Protein AF-A0A520N9V2-F1 (afdb_monomer)

Sequence (198 aa):
MIKYQLICEEDHEFEGWFGDSAAFESQQDSGLLTCPFCGSATVRRALMAPNLASPKTRKSAPPPQEVRDSPAAPAPAASGPAAPAPAASGPGASGPGASDPGASGPGASDPGAPGSAALPEEAARRMHALMSEMRALQSKIKDECRDVGDEFAEEARKIHYGEVEPEGIYGQATEEEREALDEEGIAVMDIPWLPKDN

Solvent-accessible surface area (backbone atoms only — not comparable to full-atom values): 13595 Å² total; per-residue (Å²): 108,42,82,44,54,31,27,36,86,86,68,53,73,47,80,46,82,30,69,47,70,65,60,44,51,57,32,44,79,67,48,71,39,57,39,92,88,80,59,48,41,59,52,42,73,56,73,83,72,72,86,79,77,79,82,85,86,80,85,89,79,83,83,91,82,96,78,83,83,86,86,83,86,84,86,90,84,91,85,89,89,85,85,88,85,91,89,88,85,85,90,89,89,84,87,86,85,84,90,87,91,89,82,92,74,90,77,78,81,75,84,78,70,80,71,84,73,76,59,57,70,68,56,44,51,50,51,50,50,51,53,52,52,53,50,51,53,57,47,48,46,67,76,73,26,47,80,46,46,77,49,31,62,60,53,52,46,34,38,74,75,59,78,45,78,88,70,57,70,45,61,41,69,54,72,71,52,51,50,52,33,52,77,74,69,48,91,79,82,91,73,88,81,73,78,80,87,128

Mean predicted aligned error: 21.72 Å

Foldseek 3Di:
DDKFWKAAPVRDIDIDDAPDDVRVVVCLVVLVDADPPPRGSGMDTDDPDPPPDDDDDDDDDDDDDDDDDDDDDDDDDDDDDDDDDDDDDDDDDDDDDDDDDDDDDPPDPPPPDPDPPPDDVVVVVVVVVVVVVLVVVVVCLVVFAAEPAACVLVVLVCLVVVVDPNGHYDYDYDPVSVVVCVVVVRDDDDRPDDDDDD

Secondary structure (DSSP, 8-state):
-EEEEEEETT--EEEEEESSHHHHHHHHHTT----TTT--S-EEEPP--------------PPP-----------------------------------------------------PPPHHHHHHHHHHHHHHHHHHHHHHHHSEEEETTHHHHHHHHHTTSS----EEE---HHHHHHHHHTT-------PPPPP-

Radius of gyration: 31.15 Å; Cα contacts (8 Å, |Δi|>4): 141; chains: 1; bounding box: 93×75×42 Å

pLDDT: mean 72.64, std 23.84, range [30.34, 96.06]

Structure (mmCIF, N/CA/C/O backbone):
data_AF-A0A520N9V2-F1
#
_entry.id   AF-A0A520N9V2-F1
#
loop_
_atom_site.group_PDB
_atom_site.id
_atom_site.type_symbol
_atom_site.label_atom_id
_atom_site.label_alt_id
_atom_site.label_comp_id
_atom_site.label_asym_id
_atom_site.label_entity_id
_atom_site.label_seq_id
_atom_site.pdbx_PDB_ins_code
_atom_site.Cartn_x
_atom_site.Cartn_y
_atom_site.Cartn_z
_atom_site.occupancy
_atom_site.B_iso_or_equiv
_atom_site.auth_seq_id
_atom_site.auth_comp_id
_atom_site.auth_asym_id
_atom_site.auth_atom_id
_atom_site.pdbx_PDB_model_num
ATOM 1 N N . MET A 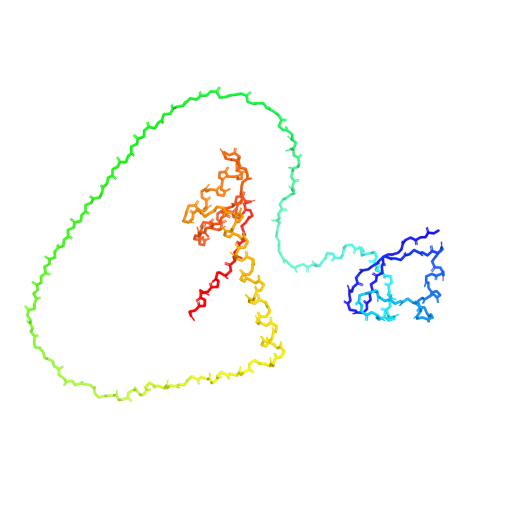1 1 ? -31.785 -21.047 -1.243 1.00 84.44 1 MET A N 1
ATOM 2 C CA . MET A 1 1 ? -30.474 -20.761 -1.848 1.00 84.44 1 MET A CA 1
ATOM 3 C C . MET A 1 1 ? -29.611 -20.106 -0.789 1.00 84.44 1 MET A C 1
ATOM 5 O O . MET A 1 1 ? -30.030 -19.097 -0.235 1.00 84.44 1 MET A O 1
ATOM 9 N N . ILE A 1 2 ? -28.484 -20.721 -0.450 1.00 89.06 2 ILE A N 1
ATOM 10 C CA . ILE A 1 2 ? -27.575 -20.321 0.625 1.00 89.06 2 ILE A CA 1
ATOM 11 C C . ILE A 1 2 ? -26.221 -20.011 -0.014 1.00 89.06 2 ILE A C 1
ATOM 13 O O . ILE A 1 2 ? -25.742 -20.785 -0.844 1.00 89.06 2 ILE A O 1
ATOM 17 N N . LYS A 1 3 ? -25.618 -18.886 0.370 1.00 90.12 3 LYS A N 1
ATOM 18 C CA . LYS A 1 3 ? -24.237 -18.545 0.027 1.00 90.12 3 LYS A CA 1
ATOM 19 C C . LYS A 1 3 ? -23.306 -19.161 1.071 1.00 90.12 3 LYS A C 1
ATOM 21 O O . LYS A 1 3 ? -23.480 -18.911 2.264 1.00 90.12 3 LYS A O 1
ATOM 26 N N . TYR A 1 4 ? -22.321 -19.932 0.625 1.00 90.56 4 TYR A N 1
ATOM 27 C CA . TYR A 1 4 ? -21.211 -20.389 1.455 1.00 90.56 4 TYR A CA 1
ATOM 28 C C . TYR A 1 4 ? -19.902 -19.772 0.987 1.00 90.56 4 TYR A C 1
ATOM 30 O O . TYR A 1 4 ? -19.638 -19.674 -0.211 1.00 90.56 4 TYR A O 1
ATOM 38 N N . GLN A 1 5 ? -19.082 -19.412 1.969 1.00 92.19 5 GLN A N 1
ATOM 39 C CA . GLN A 1 5 ? -17.680 -19.098 1.769 1.00 92.19 5 GLN A CA 1
ATOM 40 C C . GLN A 1 5 ? -16.898 -20.411 1.735 1.00 92.19 5 GLN A C 1
ATOM 42 O O . GLN A 1 5 ? -17.055 -21.254 2.626 1.00 92.19 5 GLN A O 1
ATOM 47 N N . LEU A 1 6 ? -16.116 -20.613 0.685 1.00 92.12 6 LEU A N 1
ATOM 48 C CA . LEU A 1 6 ? -15.396 -21.842 0.376 1.00 92.12 6 LEU A CA 1
ATOM 49 C C . LEU A 1 6 ? -13.900 -21.554 0.299 1.00 92.12 6 LEU A C 1
ATOM 51 O O . LEU A 1 6 ? -13.490 -20.456 -0.063 1.00 92.12 6 LEU A O 1
ATOM 55 N N . ILE A 1 7 ? -13.091 -22.551 0.632 1.00 92.75 7 ILE A N 1
ATOM 56 C CA . ILE A 1 7 ? -11.633 -22.479 0.573 1.00 92.75 7 ILE A CA 1
ATOM 57 C C . ILE A 1 7 ? -11.083 -23.828 0.096 1.00 92.75 7 ILE A C 1
ATOM 59 O O . ILE A 1 7 ? -11.627 -24.875 0.461 1.00 92.75 7 ILE A O 1
ATOM 63 N N . CYS A 1 8 ? -10.055 -23.825 -0.754 1.00 92.81 8 CYS A N 1
ATOM 64 C CA . CYS A 1 8 ? -9.393 -25.059 -1.198 1.00 92.81 8 CYS A CA 1
ATOM 65 C C . CYS A 1 8 ? -8.174 -25.425 -0.325 1.00 92.81 8 CYS A C 1
ATOM 67 O O . CYS A 1 8 ? -7.924 -24.805 0.709 1.00 92.81 8 CYS A O 1
ATOM 69 N N . GLU A 1 9 ? -7.425 -26.460 -0.715 1.00 90.50 9 GLU A N 1
ATOM 70 C CA . GLU A 1 9 ? -6.160 -26.850 -0.061 1.00 90.50 9 GLU A CA 1
ATOM 71 C C . GLU A 1 9 ? -5.016 -25.842 -0.252 1.00 90.50 9 GLU A C 1
ATOM 73 O O . GLU A 1 9 ? -4.115 -25.792 0.576 1.00 90.50 9 GLU A O 1
ATOM 78 N N . GLU A 1 10 ? -5.062 -25.020 -1.301 1.00 86.25 10 GLU A N 1
ATOM 79 C CA . GLU A 1 10 ? -4.091 -23.942 -1.567 1.00 86.25 10 GLU A CA 1
ATOM 80 C C . GLU A 1 10 ? -4.562 -22.589 -0.996 1.00 86.25 10 GLU A C 1
ATOM 82 O O . GLU A 1 10 ? -4.182 -21.534 -1.490 1.00 86.25 10 GLU A O 1
ATOM 87 N N . ASP A 1 11 ? -5.457 -22.627 -0.001 1.00 88.25 11 ASP A N 1
ATOM 88 C CA . ASP A 1 11 ? -6.059 -21.483 0.703 1.00 88.25 11 ASP A CA 1
ATOM 89 C C . ASP A 1 11 ? -6.708 -20.391 -0.183 1.00 88.25 11 ASP A C 1
ATOM 91 O O . ASP A 1 11 ? -7.043 -19.307 0.292 1.00 88.25 11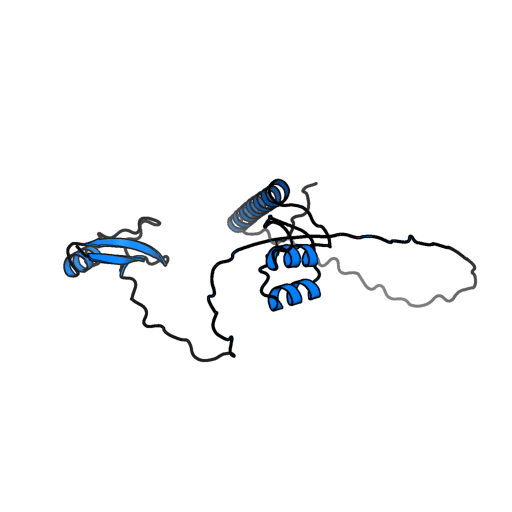 ASP A O 1
ATOM 95 N N . HIS A 1 12 ? -7.001 -20.690 -1.455 1.00 92.88 12 HIS A N 1
ATOM 96 C CA . HIS A 1 12 ? -7.818 -19.820 -2.302 1.00 92.88 12 HIS A CA 1
ATOM 97 C C . HIS A 1 12 ? -9.266 -19.776 -1.799 1.00 92.88 12 HIS A C 1
ATOM 99 O O . HIS A 1 12 ? -9.966 -20.794 -1.805 1.00 92.88 12 HIS A O 1
ATOM 105 N N . GLU A 1 13 ? -9.719 -18.585 -1.414 1.00 92.44 13 GLU A N 1
ATOM 106 C CA . GLU A 1 13 ? -11.076 -18.310 -0.944 1.00 92.44 13 GLU A CA 1
ATOM 107 C C . GLU A 1 13 ? -12.012 -17.913 -2.102 1.00 92.44 13 GLU A C 1
ATOM 109 O O . GLU A 1 13 ? -11.652 -17.113 -2.966 1.00 92.44 13 GLU A O 1
ATOM 114 N N . PHE A 1 14 ? -13.225 -18.472 -2.137 1.00 93.25 14 PHE A N 1
ATOM 115 C CA . PHE A 1 14 ? -14.242 -18.164 -3.147 1.00 93.25 14 PHE A CA 1
ATOM 116 C C . PHE A 1 14 ? -15.671 -18.419 -2.649 1.00 93.25 14 PHE A C 1
ATOM 118 O O . PHE A 1 14 ? -15.896 -19.020 -1.601 1.00 93.25 14 PHE A O 1
ATOM 125 N N . GLU A 1 15 ? -16.665 -17.959 -3.410 1.00 93.31 15 GLU A N 1
ATOM 126 C CA . GLU A 1 15 ? -18.076 -18.009 -3.015 1.00 93.31 15 GLU A CA 1
ATOM 127 C C . GLU A 1 15 ? -18.862 -19.045 -3.829 1.00 93.31 15 GLU A C 1
ATOM 129 O O . GLU A 1 15 ? -18.750 -19.101 -5.054 1.00 93.31 15 GLU A O 1
ATOM 134 N N . GLY A 1 16 ? -19.706 -19.835 -3.160 1.00 91.25 16 GLY A N 1
ATOM 135 C CA . GLY A 1 16 ? -20.596 -20.808 -3.799 1.00 91.25 16 GLY A CA 1
ATOM 136 C C . GLY A 1 16 ? -22.059 -20.628 -3.389 1.00 91.25 16 GLY A C 1
ATOM 137 O O . GLY A 1 16 ? -22.361 -20.376 -2.221 1.00 91.25 16 GLY A O 1
ATOM 138 N N . TRP A 1 17 ? -22.975 -20.780 -4.348 1.00 93.00 17 TRP A N 1
ATOM 139 C CA . TRP A 1 17 ? -24.423 -20.653 -4.144 1.00 93.00 17 TRP A CA 1
ATOM 140 C C . TRP A 1 17 ? -25.113 -22.011 -4.280 1.00 93.00 17 TRP A C 1
ATOM 142 O O . TRP A 1 17 ? -25.175 -22.582 -5.366 1.00 93.00 17 TRP A O 1
ATOM 152 N N . PHE A 1 18 ? -25.681 -22.506 -3.183 1.00 91.38 18 PHE A N 1
ATOM 153 C CA . PHE A 1 18 ? -26.272 -23.845 -3.089 1.00 91.38 18 PHE A CA 1
ATOM 154 C C . PHE A 1 18 ? -27.770 -23.773 -2.799 1.00 91.38 18 PHE A C 1
ATOM 156 O O . PHE A 1 18 ? -28.260 -22.754 -2.316 1.00 91.38 18 PHE A O 1
ATOM 163 N N . GLY A 1 19 ? -28.528 -24.838 -3.072 1.00 89.81 19 GLY A N 1
ATOM 164 C CA . GLY A 1 19 ? -29.948 -24.901 -2.699 1.00 89.81 19 GLY A CA 1
ATOM 165 C C . GLY A 1 19 ? -30.136 -24.784 -1.181 1.00 89.81 19 GLY A C 1
ATOM 166 O O . GLY A 1 19 ? -30.842 -23.882 -0.708 1.00 89.81 19 GLY A O 1
ATOM 167 N N . ASP A 1 20 ? -29.411 -25.648 -0.467 1.00 91.62 20 ASP A N 1
ATOM 168 C CA . ASP A 1 20 ? -29.381 -25.875 0.981 1.00 91.62 20 ASP A CA 1
ATOM 169 C C . ASP A 1 20 ? -28.002 -26.457 1.415 1.00 91.62 20 ASP A C 1
ATOM 171 O O . ASP A 1 20 ? -27.081 -26.533 0.598 1.00 91.62 20 ASP A O 1
ATOM 175 N N . SER A 1 21 ? -27.843 -26.850 2.691 1.00 89.00 21 SER A N 1
ATOM 176 C CA . SER A 1 21 ? -26.588 -27.430 3.228 1.00 89.00 21 SER A CA 1
ATOM 177 C C . SER A 1 21 ? -2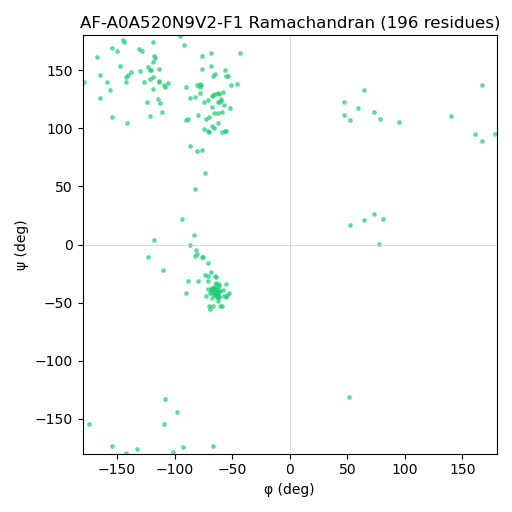6.273 -28.821 2.671 1.00 89.00 21 SER A C 1
ATOM 179 O O . SER A 1 21 ? -25.116 -29.115 2.379 1.00 89.00 21 SER A O 1
ATOM 181 N N . ALA A 1 22 ? -27.289 -29.668 2.484 1.00 91.31 22 ALA A N 1
ATOM 182 C CA . ALA A 1 22 ? -27.103 -31.043 2.024 1.00 91.31 22 ALA A CA 1
ATOM 183 C C . ALA A 1 22 ? -26.688 -31.087 0.544 1.00 91.31 22 ALA A C 1
ATOM 185 O O . ALA A 1 22 ? -25.909 -31.949 0.138 1.00 91.31 22 ALA A O 1
ATOM 186 N N . ALA A 1 23 ? -27.152 -30.122 -0.256 1.00 89.94 23 ALA A N 1
ATOM 187 C CA . ALA A 1 23 ? -26.704 -29.920 -1.631 1.00 89.94 23 ALA A CA 1
ATOM 188 C C . ALA A 1 23 ? -25.216 -29.532 -1.725 1.00 89.94 23 ALA A C 1
ATOM 190 O O . ALA A 1 23 ? -24.557 -29.935 -2.682 1.00 89.94 23 ALA A O 1
ATOM 191 N N . PHE A 1 24 ? -24.683 -28.780 -0.752 1.00 90.62 24 PHE A N 1
ATOM 192 C CA . PHE A 1 24 ? -23.247 -28.493 -0.659 1.00 90.62 24 PHE A CA 1
ATOM 193 C C . PHE A 1 24 ? -22.457 -29.751 -0.271 1.00 90.62 24 PHE A C 1
ATOM 195 O O . PHE A 1 24 ? -21.548 -30.139 -1.000 1.00 90.62 24 PHE A O 1
ATOM 202 N N . GLU A 1 25 ? -22.846 -30.422 0.818 1.00 90.12 25 GLU A N 1
ATOM 203 C CA . GLU A 1 25 ? -22.181 -31.637 1.321 1.00 90.12 25 GLU A CA 1
ATOM 204 C C . GLU A 1 25 ? -22.141 -32.739 0.245 1.00 90.12 25 GLU A C 1
ATOM 206 O O . GLU A 1 25 ? -21.080 -33.277 -0.056 1.00 90.12 25 GLU A O 1
ATOM 211 N N . S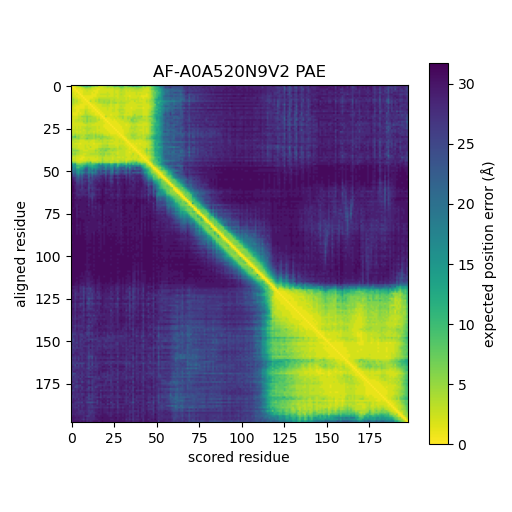ER A 1 26 ? -23.253 -32.970 -0.463 1.00 90.62 26 SER A N 1
ATOM 212 C CA . SER A 1 26 ? -23.312 -33.947 -1.565 1.00 90.62 26 SER A CA 1
ATOM 213 C C . SER A 1 26 ? -22.371 -33.617 -2.731 1.00 90.62 26 SER A C 1
ATOM 215 O O . SER A 1 26 ? -21.863 -34.528 -3.385 1.00 90.62 26 SER A O 1
ATOM 217 N N . GLN A 1 27 ? -22.149 -32.333 -3.036 1.00 90.06 27 GLN A N 1
ATOM 218 C CA . GLN A 1 27 ? -21.231 -31.904 -4.103 1.00 90.06 27 GLN A CA 1
ATOM 219 C C . GLN A 1 27 ? -19.766 -31.950 -3.653 1.00 90.06 27 GLN A C 1
ATOM 221 O O . GLN A 1 27 ? -18.887 -32.229 -4.469 1.00 90.06 27 GLN A O 1
ATOM 226 N N . GLN A 1 28 ? -19.513 -31.719 -2.363 1.00 90.12 28 GLN A N 1
ATOM 227 C CA . GLN A 1 28 ? -18.204 -31.871 -1.739 1.00 90.12 28 GLN A CA 1
ATOM 228 C C . GLN A 1 28 ? -17.769 -33.346 -1.732 1.00 90.12 28 GLN A C 1
ATOM 230 O O . GLN A 1 28 ? -16.714 -33.671 -2.271 1.00 90.12 28 GLN A O 1
ATOM 235 N N . ASP A 1 29 ? -18.613 -34.244 -1.218 1.00 87.06 29 ASP A N 1
ATOM 236 C CA . ASP A 1 29 ? -18.329 -35.685 -1.116 1.00 87.06 29 ASP A CA 1
ATOM 237 C C . ASP A 1 29 ? -18.194 -36.373 -2.486 1.00 87.06 29 ASP A C 1
ATOM 239 O O . ASP A 1 29 ? -17.491 -37.375 -2.623 1.00 87.06 29 ASP A O 1
ATOM 243 N N . SER A 1 30 ? -18.851 -35.837 -3.520 1.00 87.75 30 SER A N 1
ATOM 244 C CA . SER A 1 30 ? -18.717 -36.314 -4.904 1.00 87.75 30 SER A CA 1
ATOM 245 C C . SER A 1 30 ? -17.557 -35.675 -5.679 1.00 87.75 30 SER A C 1
ATOM 247 O O . SER A 1 30 ? -17.351 -36.025 -6.842 1.00 87.75 30 SER A O 1
ATOM 249 N N . GLY A 1 31 ? -16.792 -34.760 -5.069 1.00 86.81 31 GLY A N 1
ATOM 250 C CA . GLY A 1 31 ? -15.656 -34.085 -5.709 1.00 86.81 31 GLY A CA 1
ATOM 251 C C . GLY A 1 31 ? -16.042 -33.183 -6.889 1.00 86.81 31 GLY A C 1
ATOM 252 O O . GLY A 1 31 ? -15.205 -32.895 -7.741 1.00 86.81 31 GLY A O 1
ATOM 253 N N . LEU A 1 32 ? -17.308 -32.753 -6.968 1.00 87.31 32 LEU A N 1
ATOM 254 C CA . LEU A 1 32 ? -17.821 -31.894 -8.043 1.00 87.31 32 LEU A CA 1
ATOM 255 C C . LEU A 1 32 ? -17.518 -30.404 -7.822 1.00 87.31 32 LEU A C 1
ATOM 257 O O . LEU A 1 32 ? -17.734 -29.593 -8.723 1.00 87.31 32 LEU A O 1
ATOM 261 N N . LEU A 1 33 ? -17.026 -30.034 -6.637 1.00 89.94 33 LEU A N 1
ATOM 262 C CA . LEU A 1 33 ? -16.608 -28.673 -6.312 1.00 89.94 33 LEU A CA 1
ATOM 263 C C . LEU A 1 33 ? -15.141 -28.469 -6.684 1.00 89.94 33 LEU A C 1
ATOM 265 O O . LEU A 1 33 ? -14.258 -28.969 -5.996 1.00 89.94 33 LEU A O 1
ATOM 269 N N . THR A 1 34 ? -14.877 -27.698 -7.735 1.00 92.19 34 THR A N 1
ATOM 270 C CA . THR A 1 34 ? -13.517 -27.319 -8.137 1.00 92.19 34 THR A CA 1
ATOM 271 C C . THR A 1 34 ? -13.220 -25.863 -7.797 1.00 92.19 34 THR A C 1
ATOM 273 O O . THR A 1 34 ? -14.049 -24.972 -7.984 1.00 92.19 34 THR A O 1
ATOM 276 N N . CYS A 1 35 ? -12.011 -25.601 -7.302 1.00 93.06 35 CYS A N 1
ATOM 277 C CA . CYS A 1 35 ? -11.521 -24.243 -7.101 1.00 93.06 35 CYS A CA 1
ATOM 278 C C . CYS A 1 35 ? -11.328 -23.534 -8.458 1.00 93.06 35 CYS A C 1
ATOM 280 O O . CYS A 1 35 ? -10.615 -24.070 -9.310 1.00 93.06 35 CYS A O 1
ATOM 282 N N . PRO A 1 36 ? -11.876 -22.322 -8.673 1.00 92.94 36 PRO A N 1
ATOM 283 C CA . PRO A 1 36 ? -11.748 -21.614 -9.949 1.00 92.94 36 PRO A CA 1
ATOM 284 C C . PRO A 1 36 ? -10.333 -21.075 -10.221 1.00 92.94 36 PRO A C 1
ATOM 286 O O . PRO A 1 36 ? -10.030 -20.734 -11.361 1.00 92.94 36 PRO A O 1
ATOM 289 N N . PHE A 1 37 ? -9.473 -20.996 -9.200 1.00 91.19 37 PHE A N 1
ATOM 290 C CA . PHE A 1 37 ? -8.111 -20.460 -9.312 1.00 91.19 37 PHE A CA 1
ATOM 291 C C . PHE A 1 37 ? -7.069 -21.526 -9.671 1.00 91.19 37 PHE A C 1
ATOM 293 O O . PHE A 1 37 ? -6.198 -21.275 -10.499 1.00 91.19 37 PHE A O 1
ATOM 300 N N . CYS A 1 38 ? -7.167 -22.718 -9.073 1.00 93.44 38 CYS A N 1
ATOM 301 C CA . CYS A 1 38 ? -6.175 -23.790 -9.222 1.00 93.44 38 CYS A CA 1
ATOM 302 C C . CYS A 1 38 ? -6.737 -25.120 -9.755 1.00 93.44 38 CYS A C 1
ATOM 304 O O . CYS A 1 38 ? -5.976 -26.023 -10.094 1.00 93.44 38 CYS A O 1
ATOM 306 N N . GLY A 1 39 ? -8.062 -25.275 -9.828 1.00 89.19 39 GLY A N 1
ATOM 307 C CA . GLY A 1 39 ? -8.713 -26.508 -10.278 1.00 89.19 39 GLY A CA 1
ATOM 308 C C . GLY A 1 39 ? -8.764 -27.644 -9.249 1.00 89.19 39 GLY A C 1
ATOM 309 O O . GLY A 1 39 ? -9.328 -28.690 -9.566 1.00 89.19 39 GLY A O 1
ATOM 310 N N . SER A 1 40 ? -8.234 -27.468 -8.028 1.00 89.44 40 SER A N 1
ATOM 311 C CA . SER A 1 40 ? -8.332 -28.493 -6.973 1.00 89.44 40 SER A CA 1
ATOM 312 C C . SER A 1 40 ? -9.793 -28.834 -6.661 1.00 89.44 40 SER A C 1
ATOM 314 O O . SER A 1 40 ? -10.611 -27.937 -6.445 1.00 89.44 40 SER A O 1
ATOM 316 N N . ALA A 1 41 ? -10.102 -30.134 -6.622 1.00 89.44 41 ALA A N 1
ATOM 317 C CA . ALA A 1 41 ? -11.406 -30.671 -6.225 1.00 89.44 41 ALA A CA 1
ATOM 318 C C . ALA A 1 41 ? -11.587 -30.741 -4.693 1.00 89.44 41 ALA A C 1
ATOM 320 O O . ALA A 1 41 ? -12.678 -31.023 -4.198 1.00 89.44 41 ALA A O 1
ATOM 321 N N . THR A 1 42 ? -10.524 -30.487 -3.921 1.00 87.88 42 THR A N 1
ATOM 322 C CA . THR A 1 42 ? -10.580 -30.498 -2.458 1.00 87.88 42 THR A CA 1
ATOM 323 C C . THR A 1 42 ? -11.009 -29.126 -1.950 1.00 87.88 42 THR A C 1
ATOM 325 O O . THR A 1 42 ? -10.199 -28.256 -1.623 1.00 87.88 42 THR A O 1
ATOM 328 N N . VAL A 1 43 ? -12.322 -28.926 -1.907 1.00 91.38 43 VAL A N 1
ATOM 329 C CA . VAL A 1 43 ? -12.960 -27.691 -1.443 1.00 91.38 43 VAL A CA 1
ATOM 330 C C . VAL A 1 43 ? -13.640 -27.949 -0.104 1.00 91.38 43 VAL A C 1
ATOM 332 O O . VAL A 1 43 ? -14.303 -28.967 0.082 1.00 91.38 43 VAL A O 1
ATOM 335 N N . ARG A 1 44 ? -13.498 -27.025 0.847 1.00 91.12 44 ARG A N 1
ATOM 336 C CA . ARG A 1 44 ? -14.133 -27.076 2.172 1.00 91.12 44 ARG A CA 1
ATOM 337 C C . ARG A 1 44 ? -14.835 -25.757 2.477 1.00 91.12 44 ARG A C 1
ATOM 339 O O . ARG A 1 44 ? -14.402 -24.698 2.031 1.00 91.12 44 ARG A O 1
ATOM 346 N N . ARG A 1 45 ? -15.917 -25.799 3.258 1.00 90.62 45 ARG A N 1
ATOM 347 C CA . ARG A 1 45 ? -16.553 -24.572 3.759 1.00 90.62 45 ARG A CA 1
ATOM 348 C C . ARG A 1 45 ? -15.573 -23.861 4.692 1.00 90.62 45 ARG A C 1
ATOM 350 O O . ARG A 1 45 ? -15.046 -24.489 5.613 1.00 90.62 45 ARG A O 1
ATOM 357 N N . ALA A 1 46 ? -15.350 -22.567 4.480 1.00 84.56 46 ALA A N 1
ATOM 358 C CA . ALA A 1 46 ? -14.609 -21.754 5.429 1.00 84.56 46 ALA A CA 1
ATOM 359 C C . ALA A 1 46 ? -15.353 -21.787 6.772 1.00 84.56 46 ALA A C 1
ATOM 361 O O . ALA A 1 46 ? -16.558 -21.524 6.851 1.00 84.56 46 ALA A O 1
ATOM 362 N N . LEU A 1 47 ? -14.652 -22.178 7.835 1.00 71.75 47 LEU A N 1
ATOM 363 C CA . LEU A 1 47 ? -15.225 -22.137 9.171 1.00 71.75 47 LEU A CA 1
ATOM 364 C C . LEU A 1 47 ? -15.430 -20.669 9.544 1.00 71.75 47 LEU A C 1
ATOM 366 O O . LEU A 1 47 ? -14.490 -19.881 9.478 1.00 71.75 47 LEU A O 1
ATOM 370 N N . MET A 1 48 ? -16.645 -20.318 9.971 1.00 54.22 48 MET A N 1
ATOM 371 C CA . MET A 1 48 ? -16.896 -19.074 10.699 1.00 54.22 48 MET A CA 1
ATOM 372 C C . MET A 1 48 ? -16.025 -19.110 11.954 1.00 54.22 48 MET A C 1
ATOM 374 O O . MET A 1 48 ? -16.388 -19.771 12.926 1.00 54.22 48 MET A O 1
ATOM 378 N N . ALA A 1 49 ? -14.851 -18.483 11.908 1.00 45.22 49 ALA A N 1
ATOM 379 C CA . ALA A 1 49 ? -13.915 -18.506 13.017 1.00 45.22 49 ALA A CA 1
ATOM 380 C C . ALA A 1 49 ? -14.540 -17.768 14.215 1.00 45.22 49 ALA A C 1
ATOM 382 O O . ALA A 1 49 ? -14.707 -16.546 14.144 1.00 45.22 49 ALA A O 1
ATOM 383 N N . PRO A 1 50 ? -14.870 -18.444 15.337 1.00 44.97 50 PRO A N 1
ATOM 384 C CA . PRO A 1 50 ? -14.987 -17.719 16.590 1.00 44.97 50 PRO A CA 1
ATOM 385 C C . PRO A 1 50 ? -13.600 -17.130 16.860 1.00 44.97 50 PRO A C 1
ATOM 387 O O . PRO A 1 50 ? -12.608 -17.846 16.741 1.00 44.97 50 PRO A O 1
ATOM 390 N N . ASN A 1 51 ? -13.525 -15.832 17.156 1.00 50.28 51 ASN A N 1
ATOM 391 C CA . ASN A 1 51 ? -12.261 -15.098 17.234 1.00 50.28 51 ASN A CA 1
ATOM 392 C C . ASN A 1 51 ? -11.285 -15.748 18.241 1.00 50.28 51 ASN A C 1
ATOM 394 O O . ASN A 1 51 ? -11.382 -15.530 19.452 1.00 50.28 51 ASN A O 1
ATOM 398 N N . LEU A 1 52 ? -10.359 -16.567 17.732 1.00 50.94 52 LEU A N 1
ATOM 399 C CA . LEU A 1 52 ? -9.340 -17.263 18.511 1.00 50.94 52 LEU A CA 1
ATOM 400 C C . LEU A 1 52 ? -8.193 -16.295 18.796 1.00 50.94 52 LEU A C 1
ATOM 402 O O . LEU A 1 52 ? -7.151 -16.314 18.146 1.00 50.94 52 LEU A O 1
ATOM 406 N N . ALA A 1 53 ? -8.398 -15.447 19.801 1.00 44.97 53 ALA A N 1
ATOM 407 C CA . ALA A 1 53 ? -7.350 -14.604 20.349 1.00 44.97 53 ALA A CA 1
ATOM 408 C C . ALA A 1 53 ? -6.222 -15.474 20.940 1.00 44.97 53 ALA A C 1
ATOM 410 O O . ALA A 1 53 ? -6.354 -16.036 22.031 1.00 44.97 53 ALA A O 1
ATOM 411 N N . SER A 1 54 ? -5.101 -15.570 20.223 1.00 48.31 54 SER A N 1
ATOM 412 C CA . SER A 1 54 ? -3.877 -16.224 20.695 1.00 48.31 54 SER A CA 1
ATOM 413 C C . SER A 1 54 ? -3.357 -15.552 21.977 1.00 48.31 54 SER A C 1
ATOM 415 O O . SER A 1 54 ? -3.100 -14.345 21.973 1.00 48.31 54 SER A O 1
ATOM 417 N N . PRO A 1 55 ? -3.171 -16.283 23.092 1.00 47.03 55 PRO A N 1
ATOM 418 C CA . PRO A 1 55 ? -2.710 -15.676 24.335 1.00 47.03 55 PRO A CA 1
ATOM 419 C C . PRO A 1 55 ? -1.186 -15.466 24.345 1.00 47.03 55 PRO A C 1
ATOM 421 O O . PRO A 1 55 ? -0.439 -16.403 24.071 1.00 47.03 55 PRO A O 1
ATOM 424 N N . LYS A 1 56 ? -0.748 -14.284 24.835 1.00 37.00 56 LYS A N 1
ATOM 425 C CA . LYS A 1 56 ? 0.660 -13.888 25.119 1.00 37.00 56 LYS A CA 1
ATOM 426 C C . LYS A 1 56 ? 1.465 -13.614 23.823 1.00 37.00 56 LYS A C 1
ATOM 428 O O . LYS A 1 56 ? 1.759 -14.533 23.081 1.00 37.00 56 LYS A O 1
ATOM 433 N N . THR A 1 57 ? 1.935 -12.406 23.483 1.00 37.94 57 THR A N 1
ATOM 434 C CA . THR A 1 57 ? 2.100 -11.108 24.192 1.00 37.94 57 THR A CA 1
ATOM 435 C C . THR A 1 57 ? 2.423 -10.029 23.115 1.00 37.94 57 THR A C 1
ATOM 437 O O . THR A 1 57 ? 2.875 -10.418 22.048 1.00 37.94 57 THR A O 1
ATOM 440 N N . ARG A 1 58 ? 2.296 -8.696 23.273 1.00 40.19 58 ARG A N 1
ATOM 441 C CA . ARG A 1 58 ? 2.202 -7.811 24.457 1.00 40.19 58 ARG A CA 1
ATOM 442 C C . ARG A 1 58 ? 1.316 -6.568 24.174 1.00 40.19 58 ARG A C 1
ATOM 444 O O . ARG A 1 58 ? 1.371 -6.062 23.069 1.00 40.19 58 ARG A O 1
ATOM 451 N N . LYS A 1 59 ? 0.720 -6.014 25.246 1.00 37.50 59 LYS A N 1
ATOM 452 C CA . LYS A 1 59 ? 0.580 -4.571 25.594 1.00 37.50 59 LYS A CA 1
ATOM 453 C C . LYS A 1 59 ? -0.264 -3.635 24.688 1.00 37.50 59 LYS A C 1
ATOM 455 O O . LYS A 1 59 ? -0.145 -3.613 23.479 1.00 37.50 59 LYS A O 1
ATOM 460 N N . SER A 1 60 ? -1.111 -2.850 25.356 1.00 40.38 60 SER A N 1
ATOM 461 C CA . SER A 1 60 ? -2.229 -2.043 24.844 1.00 40.38 60 SER A CA 1
ATOM 462 C C . SER A 1 60 ? -1.930 -1.021 23.740 1.00 40.38 60 SER A C 1
ATOM 464 O O . SER A 1 60 ? -0.967 -0.269 23.853 1.00 40.38 60 SER A O 1
ATOM 466 N N . ALA A 1 61 ? -2.899 -0.866 22.832 1.00 43.91 61 ALA A N 1
ATOM 467 C CA . ALA A 1 61 ? -3.212 0.379 22.125 1.00 43.91 61 ALA A CA 1
ATOM 468 C C . ALA A 1 61 ? -4.685 0.773 22.425 1.00 43.91 61 ALA A C 1
ATOM 470 O O . ALA A 1 61 ? -5.519 -0.128 22.582 1.00 43.91 61 ALA A O 1
ATOM 471 N N . PRO A 1 62 ? -5.020 2.069 22.589 1.00 49.00 62 PRO A N 1
ATOM 472 C CA . PRO A 1 62 ? -6.390 2.537 22.841 1.00 49.00 62 PRO A CA 1
ATOM 473 C C . PRO A 1 62 ? -7.264 2.526 21.563 1.00 49.00 62 PRO A C 1
ATOM 475 O O . PRO A 1 62 ? -6.728 2.451 20.460 1.00 49.00 62 PRO A O 1
ATOM 478 N N . PRO A 1 63 ? -8.609 2.576 21.681 1.00 50.62 63 PRO A N 1
ATOM 479 C CA . PRO A 1 63 ? -9.510 2.421 20.536 1.00 50.62 63 PRO A CA 1
ATOM 480 C C . PRO A 1 63 ? -9.588 3.673 19.633 1.00 50.62 63 PRO A C 1
ATOM 482 O O . PRO A 1 63 ? -9.486 4.791 20.151 1.00 50.62 63 PRO A O 1
ATOM 485 N N . PRO A 1 64 ? -9.855 3.510 18.318 1.00 46.88 64 PRO A N 1
ATOM 486 C CA . PRO A 1 64 ? -10.059 4.625 17.388 1.00 46.88 64 PRO A CA 1
ATOM 487 C C . PRO A 1 64 ? -11.314 5.433 17.734 1.00 46.88 64 PRO A C 1
ATOM 489 O O . PRO A 1 64 ? -12.313 4.866 18.183 1.00 46.88 64 PRO A O 1
ATOM 492 N N . GLN A 1 65 ? -11.287 6.746 17.493 1.00 51.03 65 GLN A N 1
ATOM 493 C CA . GLN A 1 65 ? -12.412 7.643 17.781 1.00 51.03 65 GLN A CA 1
ATOM 494 C C . GLN A 1 65 ? -12.879 8.350 16.504 1.00 51.03 65 GLN A C 1
ATOM 496 O O . GLN A 1 65 ? -12.182 9.202 15.963 1.00 51.03 65 GLN A O 1
ATOM 501 N N . GLU A 1 66 ? -14.072 7.993 16.025 1.00 45.72 66 GLU A N 1
ATOM 502 C CA . GLU A 1 66 ? -14.720 8.622 14.868 1.00 45.72 66 GLU A CA 1
ATOM 503 C C . GLU A 1 66 ? -15.406 9.952 15.237 1.00 45.72 66 GLU A C 1
ATOM 505 O O . GLU A 1 66 ? -16.476 9.954 15.855 1.00 45.72 66 GLU A O 1
ATOM 510 N N . VAL A 1 67 ? -14.881 11.081 14.751 1.00 44.56 67 VAL A N 1
ATOM 511 C CA . VAL A 1 67 ? -15.650 12.323 14.516 1.00 44.56 67 VAL A CA 1
ATOM 512 C C . VAL A 1 67 ? -15.147 12.973 13.212 1.00 44.56 67 VAL A C 1
ATOM 514 O O . VAL A 1 67 ? -13.983 13.324 13.116 1.00 44.56 67 VAL A O 1
ATOM 517 N N . ARG A 1 68 ? -15.887 12.895 12.097 1.00 36.59 68 ARG A N 1
ATOM 518 C CA . ARG A 1 68 ? -17.057 13.713 11.690 1.00 36.59 68 ARG A CA 1
ATOM 519 C C . ARG A 1 68 ? -16.695 15.102 11.145 1.00 36.59 68 ARG A C 1
ATOM 521 O O . ARG A 1 68 ? -16.397 16.003 11.914 1.00 36.59 68 ARG A O 1
ATOM 528 N N . ASP A 1 69 ? -16.876 15.220 9.829 1.00 38.28 69 ASP A N 1
ATOM 529 C CA . ASP A 1 69 ? -17.479 16.339 9.085 1.00 38.28 69 ASP A CA 1
ATOM 530 C C . ASP A 1 69 ? -17.041 17.783 9.415 1.00 38.28 69 ASP A C 1
ATOM 532 O O . ASP A 1 69 ? -17.398 18.367 10.439 1.00 38.28 69 ASP A O 1
ATOM 536 N N . SER A 1 70 ? -16.336 18.396 8.459 1.00 42.50 70 SER A N 1
ATOM 537 C CA . SER A 1 70 ? -16.082 19.843 8.403 1.00 42.50 70 SER A CA 1
ATOM 538 C C . SER A 1 70 ? -17.387 20.610 8.122 1.00 42.50 70 SER A C 1
ATOM 540 O O . SER A 1 70 ? -18.268 20.075 7.446 1.00 42.50 70 SER A O 1
ATOM 542 N N . PRO A 1 71 ? -17.521 21.886 8.542 1.00 51.94 71 PRO A N 1
ATOM 543 C CA . PRO A 1 71 ? -17.263 22.922 7.534 1.00 51.94 71 PRO A CA 1
ATOM 544 C C . PRO A 1 71 ? -16.710 24.274 8.041 1.00 51.94 71 PRO A C 1
ATOM 546 O O . PRO A 1 71 ? -16.885 24.667 9.191 1.00 51.94 71 PRO A O 1
ATOM 549 N N . ALA A 1 72 ? -16.243 25.047 7.051 1.00 32.09 72 ALA A N 1
ATOM 550 C CA . ALA A 1 72 ? -16.250 26.518 6.947 1.00 32.09 72 ALA A CA 1
ATOM 551 C C . ALA A 1 72 ? -15.009 27.338 7.389 1.00 32.09 72 ALA A C 1
ATOM 553 O O . ALA A 1 72 ? -14.778 27.644 8.554 1.00 32.09 72 ALA A O 1
ATOM 554 N N . ALA A 1 73 ? -14.319 27.815 6.344 1.00 39.03 73 ALA A N 1
ATOM 555 C CA . ALA A 1 73 ? -13.483 29.019 6.202 1.00 39.03 73 ALA A CA 1
ATOM 556 C C . ALA A 1 73 ? -14.100 30.305 6.849 1.00 39.03 73 ALA A C 1
ATOM 558 O O . ALA A 1 73 ? -15.317 30.311 7.057 1.00 39.03 73 ALA A O 1
ATOM 559 N N . PRO A 1 74 ? -13.354 31.427 7.088 1.00 50.88 74 PRO A N 1
ATOM 560 C CA . PRO A 1 74 ? -12.321 31.968 6.185 1.00 50.88 74 PRO A CA 1
ATOM 561 C C . PRO A 1 74 ? -11.041 32.616 6.782 1.00 50.88 74 PRO A C 1
ATOM 563 O O . PRO A 1 74 ? -10.885 32.814 7.981 1.00 50.88 74 PRO A O 1
ATOM 566 N N . ALA A 1 75 ? -10.138 32.957 5.850 1.00 40.62 75 ALA A N 1
ATOM 567 C CA . ALA A 1 75 ? -8.858 33.686 5.962 1.00 40.62 75 ALA A CA 1
ATOM 568 C C . ALA A 1 75 ? -9.029 35.187 6.380 1.00 40.62 75 ALA A C 1
ATOM 570 O O . ALA A 1 75 ? -10.179 35.583 6.592 1.00 40.62 75 ALA A O 1
ATOM 571 N N . PRO A 1 76 ? -7.989 36.078 6.419 1.00 57.41 76 PRO A N 1
ATOM 572 C CA . PRO A 1 76 ? -6.573 35.925 6.000 1.00 57.41 76 PRO A CA 1
ATOM 573 C C . PRO A 1 76 ? -5.484 36.624 6.878 1.00 57.41 76 PRO A C 1
ATOM 575 O O . PRO A 1 76 ? -5.809 37.350 7.811 1.00 57.41 76 PRO A O 1
ATOM 578 N N . ALA A 1 77 ? -4.196 36.489 6.488 1.00 37.22 77 ALA A N 1
ATOM 579 C CA . ALA A 1 77 ? -3.232 37.596 6.210 1.00 37.22 77 ALA A CA 1
ATOM 580 C C . ALA A 1 77 ? -1.758 37.418 6.689 1.00 37.22 77 ALA A C 1
ATOM 582 O O . ALA A 1 77 ? -1.446 37.566 7.862 1.00 37.22 77 ALA A O 1
ATOM 583 N N . ALA A 1 78 ? -0.859 37.265 5.703 1.00 36.19 78 ALA A N 1
ATOM 584 C CA . ALA A 1 78 ? 0.458 37.918 5.528 1.00 36.19 78 ALA A CA 1
ATOM 585 C C . ALA A 1 78 ? 1.507 38.024 6.671 1.00 36.19 78 ALA A C 1
ATOM 587 O O . ALA A 1 78 ? 1.336 38.806 7.603 1.00 36.19 78 ALA A O 1
ATOM 588 N N . SER A 1 79 ? 2.725 37.498 6.428 1.00 38.72 79 SER A N 1
ATOM 589 C CA . SER A 1 79 ? 3.958 38.279 6.090 1.00 38.72 79 SER A CA 1
ATOM 590 C C . SER A 1 79 ? 5.243 37.423 6.185 1.00 38.72 79 SER A C 1
ATOM 592 O O . SER A 1 79 ? 5.406 36.686 7.148 1.00 38.72 79 SER A O 1
ATOM 594 N N . GLY A 1 80 ? 6.177 37.543 5.228 1.00 33.88 80 GLY A N 1
ATOM 595 C CA . GLY A 1 80 ? 7.551 36.987 5.329 1.00 33.88 80 GLY A CA 1
ATOM 596 C C . GLY A 1 80 ? 8.575 38.047 5.784 1.00 33.88 80 GLY A C 1
ATOM 597 O O . GLY A 1 80 ? 8.181 39.016 6.429 1.00 33.88 80 GLY A O 1
ATOM 598 N N . PRO A 1 81 ? 9.830 38.031 5.288 1.00 61.28 81 PRO A N 1
ATOM 599 C CA . PRO A 1 81 ? 10.803 36.922 5.265 1.00 61.28 81 PRO A CA 1
ATOM 600 C C . PRO A 1 81 ? 12.203 37.363 5.789 1.00 61.28 81 PRO A C 1
ATOM 602 O O . PRO A 1 81 ? 12.479 38.560 5.844 1.00 61.28 81 PRO A O 1
ATOM 605 N N . ALA A 1 82 ? 13.141 36.438 6.064 1.00 35.56 82 ALA A N 1
ATOM 606 C CA . ALA A 1 82 ? 14.589 36.751 6.103 1.00 35.56 82 ALA A CA 1
ATOM 607 C C . ALA A 1 82 ? 15.507 35.507 6.067 1.00 35.56 82 ALA A C 1
ATOM 609 O O . ALA A 1 82 ? 15.429 34.652 6.943 1.00 35.56 82 ALA A O 1
ATOM 610 N N . ALA A 1 83 ? 16.446 35.471 5.114 1.00 38.38 83 ALA A N 1
ATOM 611 C CA . ALA A 1 83 ? 17.668 34.652 5.172 1.00 38.38 83 ALA A CA 1
ATOM 612 C C . ALA A 1 83 ? 18.827 35.459 5.808 1.00 38.38 83 ALA A C 1
ATOM 614 O O . ALA A 1 83 ? 18.692 36.675 5.985 1.00 38.38 83 ALA A O 1
ATOM 615 N N . PRO A 1 84 ? 19.989 34.839 6.100 1.00 49.91 84 PRO A N 1
ATOM 616 C CA . PRO A 1 84 ? 21.149 35.158 5.250 1.00 49.91 84 PRO A CA 1
ATOM 617 C C . PRO A 1 84 ? 22.132 33.994 4.969 1.00 49.91 84 PRO A C 1
ATOM 619 O O . PRO A 1 84 ? 21.994 32.879 5.458 1.00 49.91 84 PRO A O 1
ATOM 622 N N . ALA A 1 85 ? 23.126 34.302 4.126 1.00 38.38 85 ALA A N 1
ATOM 623 C CA . ALA A 1 85 ? 24.044 33.398 3.422 1.00 38.38 85 ALA A CA 1
ATOM 624 C C . ALA A 1 85 ? 25.420 33.179 4.142 1.00 38.38 85 ALA A C 1
ATOM 626 O O . ALA A 1 85 ? 25.638 33.756 5.210 1.00 38.38 85 ALA A O 1
ATOM 627 N N . PRO A 1 86 ? 26.355 32.354 3.601 1.00 65.12 86 PRO A N 1
ATOM 628 C CA . PRO A 1 86 ? 27.461 31.735 4.355 1.00 65.12 86 PRO A CA 1
ATOM 629 C C . PRO A 1 86 ? 28.843 32.409 4.187 1.00 65.12 86 PRO A C 1
ATOM 631 O O . PRO A 1 86 ? 29.007 33.356 3.420 1.00 65.12 86 PRO A O 1
ATOM 634 N N . ALA A 1 87 ? 29.875 31.854 4.844 1.00 35.88 87 ALA A N 1
ATOM 635 C CA . ALA A 1 87 ? 31.285 32.209 4.634 1.00 35.88 87 ALA A CA 1
ATOM 636 C C . ALA A 1 87 ? 32.228 30.988 4.715 1.00 35.88 87 ALA A C 1
ATOM 638 O O . ALA A 1 87 ? 32.029 30.089 5.529 1.00 35.88 87 ALA A O 1
ATOM 639 N N . ALA A 1 88 ? 33.280 30.988 3.891 1.00 35.91 88 ALA A N 1
ATOM 640 C CA . ALA A 1 88 ?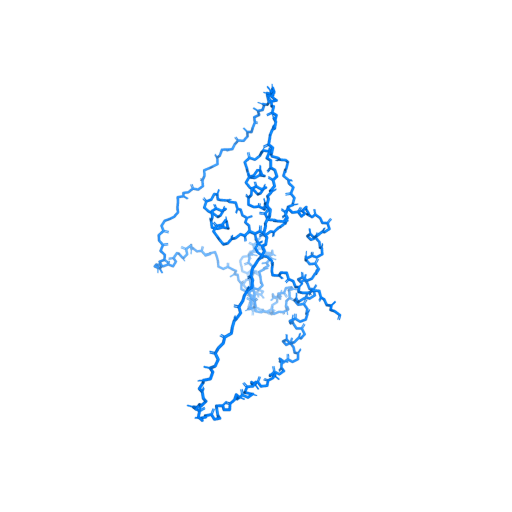 34.323 29.958 3.820 1.00 35.91 88 ALA A CA 1
ATOM 641 C C . ALA A 1 88 ? 35.709 30.531 4.180 1.00 35.91 88 ALA A C 1
ATOM 643 O O . ALA A 1 88 ? 35.910 31.743 4.093 1.00 35.91 88 ALA A O 1
ATOM 644 N N . SER A 1 89 ? 36.691 29.679 4.513 1.00 36.44 89 SER A N 1
ATOM 645 C CA . SER A 1 89 ? 38.135 29.998 4.455 1.00 36.44 89 SER A CA 1
ATOM 646 C C . SER A 1 89 ? 39.017 28.744 4.540 1.00 36.44 89 SER A C 1
ATOM 648 O O . SER A 1 89 ? 38.666 27.785 5.221 1.00 36.44 89 SER A O 1
ATOM 650 N N . GLY A 1 90 ? 40.157 28.765 3.838 1.00 31.03 90 GLY A N 1
ATOM 651 C CA . GLY A 1 90 ? 41.161 27.690 3.812 1.00 31.03 90 GLY A CA 1
ATOM 652 C C . GLY A 1 90 ? 42.468 28.039 4.557 1.00 31.03 90 GLY A C 1
ATOM 653 O O . GLY A 1 90 ? 42.407 28.497 5.693 1.00 31.03 90 GLY A O 1
ATOM 654 N N . PRO A 1 91 ? 43.656 27.787 3.970 1.00 62.16 91 PRO A N 1
ATOM 655 C CA . PRO A 1 91 ? 44.476 26.634 4.372 1.00 62.16 91 PRO A CA 1
ATOM 656 C C . PRO A 1 91 ? 45.871 26.995 4.934 1.00 62.16 91 PRO A C 1
ATOM 658 O O . PRO A 1 91 ? 46.314 28.137 4.850 1.00 62.16 91 PRO A O 1
ATOM 661 N N . GLY A 1 92 ? 46.619 25.996 5.428 1.00 33.00 92 GLY A N 1
ATOM 662 C CA . GLY A 1 92 ? 48.023 26.150 5.841 1.00 33.00 92 GLY A CA 1
ATOM 663 C C . GLY A 1 92 ? 48.791 24.822 5.881 1.00 33.00 92 GLY A C 1
ATOM 664 O O . GLY A 1 92 ? 48.247 23.805 6.299 1.00 33.00 92 GLY A O 1
ATOM 665 N N . ALA A 1 93 ? 50.051 24.824 5.435 1.00 35.19 93 ALA A N 1
ATOM 666 C CA . ALA A 1 93 ? 50.904 23.635 5.307 1.00 35.19 93 ALA A CA 1
ATOM 667 C C . ALA A 1 93 ? 52.213 23.769 6.105 1.00 35.19 93 ALA A C 1
ATOM 669 O O . ALA A 1 93 ? 52.709 24.885 6.245 1.00 35.19 93 ALA A O 1
ATOM 670 N N . SER A 1 94 ? 52.803 22.645 6.548 1.00 34.62 94 SER A N 1
ATOM 671 C CA . SER A 1 94 ? 54.262 22.425 6.714 1.00 34.62 94 SER A CA 1
ATOM 672 C C . SER A 1 94 ? 54.582 21.003 7.215 1.00 34.62 94 SER A C 1
ATOM 674 O O . SER A 1 94 ? 53.908 20.497 8.105 1.00 34.62 94 SER A O 1
ATOM 676 N N . GLY A 1 95 ? 55.642 20.385 6.678 1.00 30.34 95 GLY A N 1
ATOM 677 C CA . GLY A 1 95 ? 56.417 19.305 7.333 1.00 30.34 95 GLY A CA 1
ATOM 678 C C . GLY A 1 95 ? 57.804 19.842 7.741 1.00 30.34 95 GLY A C 1
ATOM 679 O O . GLY A 1 95 ? 57.927 21.065 7.833 1.00 30.34 95 GLY A O 1
ATOM 680 N N . PRO A 1 96 ? 58.880 19.026 7.881 1.00 54.09 96 PRO A N 1
ATOM 681 C CA . PRO A 1 96 ? 58.994 17.554 7.790 1.00 54.09 96 PRO A CA 1
ATOM 682 C C . PRO A 1 96 ? 59.791 16.910 8.971 1.00 54.09 96 PRO A C 1
ATOM 684 O O . PRO A 1 96 ? 60.282 17.628 9.837 1.00 54.09 96 PRO A O 1
ATOM 687 N N . GLY A 1 97 ? 60.036 15.581 8.974 1.00 31.55 97 GLY A N 1
ATOM 688 C CA . GLY A 1 97 ? 61.136 15.008 9.794 1.00 31.55 97 GLY A CA 1
ATOM 689 C C . GLY A 1 97 ? 61.143 13.504 10.150 1.00 31.55 97 GLY A C 1
ATOM 690 O O . GLY A 1 97 ? 60.622 13.129 11.187 1.00 31.55 97 GLY A O 1
ATOM 691 N N . ALA A 1 98 ? 61.849 12.696 9.345 1.00 32.47 98 ALA A N 1
ATOM 692 C CA . ALA A 1 98 ? 62.646 11.495 9.700 1.00 32.47 98 ALA A CA 1
ATOM 693 C C . ALA A 1 98 ? 62.079 10.302 10.538 1.00 32.47 98 ALA A C 1
ATOM 695 O O . ALA A 1 98 ? 62.070 10.323 11.761 1.00 32.47 98 ALA A O 1
ATOM 696 N N . SER A 1 99 ? 61.852 9.190 9.820 1.00 34.41 99 SER A N 1
ATOM 697 C CA . SER A 1 99 ? 62.472 7.851 10.008 1.00 34.41 99 SER A CA 1
ATOM 698 C C . SER A 1 99 ? 62.367 7.042 11.318 1.00 34.41 99 SER A C 1
ATOM 700 O O . SER A 1 99 ? 63.073 7.330 12.275 1.00 34.41 99 SER A O 1
ATOM 702 N N . ASP A 1 100 ? 61.739 5.857 11.223 1.00 34.16 100 ASP A N 1
ATOM 703 C CA . ASP A 1 100 ? 62.296 4.583 11.739 1.00 34.16 100 ASP A CA 1
ATOM 704 C C . ASP A 1 100 ? 61.678 3.367 10.983 1.00 34.16 100 ASP A C 1
ATOM 706 O O . ASP A 1 100 ? 60.460 3.367 10.774 1.00 34.16 100 ASP A O 1
ATOM 710 N N . PRO A 1 101 ? 62.443 2.356 10.507 1.00 46.84 101 PRO A N 1
ATOM 711 C CA . PRO A 1 101 ? 61.897 1.192 9.800 1.00 46.84 101 PRO A CA 1
ATOM 712 C C . PRO A 1 101 ? 62.043 -0.129 10.583 1.00 46.84 101 PRO A C 1
ATOM 714 O O . PRO A 1 101 ? 63.155 -0.601 10.815 1.00 46.84 101 PRO A O 1
ATOM 717 N N . GLY A 1 102 ? 60.936 -0.829 10.871 1.00 32.50 102 GLY A N 1
ATOM 718 C CA . GLY A 1 102 ? 61.041 -2.216 11.350 1.00 32.50 102 GLY A CA 1
ATOM 719 C C . GLY A 1 102 ? 59.788 -2.858 11.944 1.00 32.50 102 GLY A C 1
ATOM 720 O O . GLY A 1 102 ? 59.634 -2.888 13.160 1.00 32.50 102 GLY A O 1
ATOM 721 N N . ALA A 1 103 ? 58.962 -3.493 11.107 1.00 35.22 103 ALA A N 1
ATOM 722 C CA . ALA A 1 103 ? 58.086 -4.590 11.532 1.00 35.22 103 ALA A CA 1
ATOM 723 C C . ALA A 1 103 ? 57.759 -5.509 10.343 1.00 35.22 103 ALA A C 1
ATOM 725 O O . ALA A 1 103 ? 57.033 -5.130 9.426 1.00 35.22 103 ALA A O 1
ATOM 726 N N . SER A 1 104 ? 58.308 -6.724 10.350 1.00 35.19 104 SER A N 1
ATOM 727 C CA . SER A 1 104 ? 57.999 -7.760 9.359 1.00 35.19 104 SER A CA 1
ATOM 728 C C . SER A 1 104 ? 56.654 -8.422 9.658 1.00 35.19 104 SER A C 1
ATOM 730 O O . SER A 1 104 ? 56.411 -8.830 10.791 1.00 35.19 104 SER A O 1
ATOM 732 N N . GLY A 1 105 ? 55.827 -8.631 8.632 1.00 35.78 105 GLY A N 1
ATOM 733 C CA . GLY A 1 105 ? 54.605 -9.428 8.754 1.00 35.78 105 GLY A CA 1
ATOM 734 C C . GLY A 1 105 ? 53.804 -9.495 7.453 1.00 35.78 105 GLY A C 1
ATOM 735 O O . GLY A 1 105 ? 53.005 -8.595 7.205 1.00 35.78 105 GLY A O 1
ATOM 736 N N . PRO A 1 106 ? 53.974 -10.534 6.614 1.00 43.38 106 PRO A N 1
ATOM 737 C CA . PRO A 1 106 ? 53.124 -10.745 5.448 1.00 43.38 106 PRO A CA 1
ATOM 738 C C . PRO A 1 106 ? 51.769 -11.316 5.894 1.00 43.38 106 PRO A C 1
ATOM 740 O O . PRO A 1 106 ? 51.533 -12.522 5.840 1.00 43.38 106 PRO A O 1
ATOM 743 N N . GLY A 1 107 ? 50.877 -10.438 6.354 1.00 34.50 107 GLY A N 1
ATOM 744 C CA . GLY A 1 107 ? 49.462 -10.760 6.515 1.00 34.50 107 GLY A CA 1
ATOM 745 C C . GLY A 1 107 ? 48.827 -10.910 5.138 1.00 34.50 107 GLY A C 1
ATOM 746 O O . GLY A 1 107 ? 48.495 -9.913 4.503 1.00 34.50 107 GLY A O 1
ATOM 747 N N . ALA A 1 108 ? 48.712 -12.146 4.652 1.00 35.12 108 ALA A N 1
ATOM 748 C CA . ALA A 1 108 ? 48.046 -12.428 3.390 1.00 35.12 108 ALA A CA 1
ATOM 749 C C . ALA A 1 108 ? 46.568 -12.020 3.484 1.00 35.12 108 ALA A C 1
ATOM 751 O O . ALA A 1 108 ? 45.804 -12.627 4.233 1.00 35.12 108 ALA A O 1
ATOM 752 N N . SER A 1 109 ? 46.170 -11.002 2.718 1.00 37.59 109 SER A N 1
ATOM 753 C CA . SER A 1 109 ? 44.758 -10.699 2.493 1.00 37.59 109 SER A CA 1
ATOM 754 C C . SER A 1 109 ? 44.147 -11.833 1.683 1.00 37.59 109 SER A C 1
ATOM 756 O O . SER A 1 109 ? 44.366 -11.932 0.477 1.00 37.59 109 SER A O 1
ATOM 758 N N . ASP A 1 110 ? 43.418 -12.695 2.378 1.00 40.44 110 ASP A N 1
ATOM 759 C CA . ASP A 1 110 ? 42.657 -13.808 1.831 1.00 40.44 110 ASP A CA 1
ATOM 760 C C . ASP A 1 110 ? 41.611 -13.280 0.823 1.00 40.44 110 ASP A C 1
ATOM 762 O O . ASP A 1 110 ? 40.696 -12.555 1.226 1.00 40.44 110 ASP A O 1
ATOM 766 N N . PRO A 1 111 ? 41.703 -13.590 -0.488 1.00 43.97 111 PRO A N 1
ATOM 767 C CA . PRO A 1 111 ? 40.665 -13.253 -1.458 1.00 43.97 111 PRO A CA 1
ATOM 768 C C . PRO A 1 111 ? 39.552 -14.313 -1.412 1.00 43.97 111 PRO A C 1
ATOM 770 O O . PRO A 1 111 ? 39.121 -14.837 -2.441 1.00 43.97 111 PRO A O 1
ATOM 773 N N . GLY A 1 112 ? 39.100 -14.641 -0.202 1.00 33.53 112 GLY A N 1
ATOM 774 C CA . GLY A 1 112 ? 38.038 -15.589 0.100 1.00 33.53 112 GLY A CA 1
ATOM 775 C C . GLY A 1 112 ? 36.665 -15.025 -0.238 1.00 33.53 112 GLY A C 1
ATOM 776 O O . GLY A 1 112 ? 35.818 -14.882 0.637 1.00 33.53 112 GLY A O 1
ATOM 777 N N . ALA A 1 113 ? 36.435 -14.705 -1.511 1.00 42.31 113 ALA A N 1
ATOM 778 C CA . ALA A 1 113 ? 35.095 -14.499 -2.034 1.00 42.31 113 ALA A CA 1
ATOM 779 C C . ALA A 1 113 ? 34.407 -15.875 -2.132 1.00 42.31 113 ALA A C 1
ATOM 781 O O . ALA A 1 113 ? 34.778 -16.661 -3.013 1.00 42.31 113 ALA A O 1
ATOM 782 N N . PRO A 1 114 ? 33.425 -16.216 -1.270 1.00 42.69 114 PRO A N 1
ATOM 783 C CA . PRO A 1 114 ? 32.605 -17.392 -1.513 1.00 42.69 114 PRO A CA 1
ATOM 784 C C . PRO A 1 114 ? 31.882 -17.168 -2.842 1.00 42.69 114 PRO A C 1
ATOM 786 O O . PRO A 1 114 ? 31.220 -16.148 -3.039 1.00 42.69 114 PRO A O 1
ATOM 789 N N . GLY A 1 115 ? 32.093 -18.090 -3.782 1.00 41.16 115 GLY A N 1
ATOM 790 C CA . GLY A 1 115 ? 31.642 -17.921 -5.158 1.00 41.16 115 GLY A CA 1
ATOM 791 C C . GLY A 1 115 ? 30.140 -17.665 -5.246 1.00 41.16 115 GLY A C 1
ATOM 792 O O . GLY A 1 115 ? 29.371 -18.165 -4.426 1.00 41.16 115 GLY A O 1
ATOM 793 N N . SER A 1 116 ? 29.737 -16.915 -6.274 1.00 52.59 116 SER A N 1
ATOM 794 C CA . SER A 1 116 ? 28.330 -16.714 -6.618 1.00 52.59 116 SER A CA 1
ATOM 795 C C . SER A 1 116 ? 27.660 -18.073 -6.817 1.00 52.59 116 SER A C 1
ATOM 797 O O . SER A 1 116 ? 27.790 -18.705 -7.868 1.00 52.59 116 SER A O 1
ATOM 799 N N . ALA A 1 117 ? 26.972 -18.544 -5.776 1.00 48.47 117 ALA A N 1
ATOM 800 C CA . ALA A 1 117 ? 26.055 -19.657 -5.877 1.00 48.47 117 ALA A CA 1
ATOM 801 C C . ALA A 1 117 ? 24.922 -19.171 -6.776 1.00 48.47 117 ALA A C 1
ATOM 803 O O . ALA A 1 117 ? 24.070 -18.396 -6.341 1.00 48.47 117 ALA A O 1
ATOM 804 N N . ALA A 1 118 ? 24.973 -19.569 -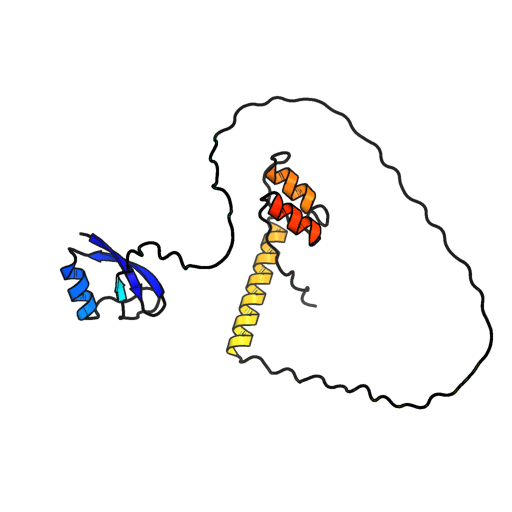8.049 1.00 62.31 118 ALA A N 1
ATOM 805 C CA . ALA A 1 118 ? 23.953 -19.215 -9.017 1.00 62.31 118 ALA A CA 1
ATOM 806 C C . ALA A 1 118 ? 22.589 -19.585 -8.427 1.00 62.31 118 ALA A C 1
ATOM 808 O O . ALA A 1 118 ? 22.333 -20.755 -8.127 1.00 62.31 118 ALA A O 1
ATOM 809 N N . LEU A 1 119 ? 21.744 -18.570 -8.218 1.00 63.59 119 LEU A N 1
ATOM 810 C CA . LEU A 1 119 ? 20.373 -18.772 -7.769 1.00 63.59 119 LEU A CA 1
ATOM 811 C C . LEU A 1 119 ? 19.721 -19.815 -8.690 1.00 63.59 119 LEU A C 1
ATOM 813 O O . LEU A 1 119 ? 19.917 -19.724 -9.907 1.00 63.59 119 LEU A O 1
ATOM 817 N N . PRO A 1 120 ? 18.953 -20.784 -8.149 1.00 83.00 120 PRO A N 1
ATOM 818 C CA . PRO A 1 120 ? 18.190 -21.717 -8.969 1.00 83.00 120 PRO A CA 1
ATOM 819 C C . PRO A 1 120 ? 17.455 -20.954 -10.069 1.00 83.00 120 PRO A C 1
ATOM 821 O O . PRO A 1 120 ? 16.924 -19.880 -9.799 1.00 83.00 120 PRO A O 1
ATOM 824 N N . GLU A 1 121 ? 17.429 -21.469 -11.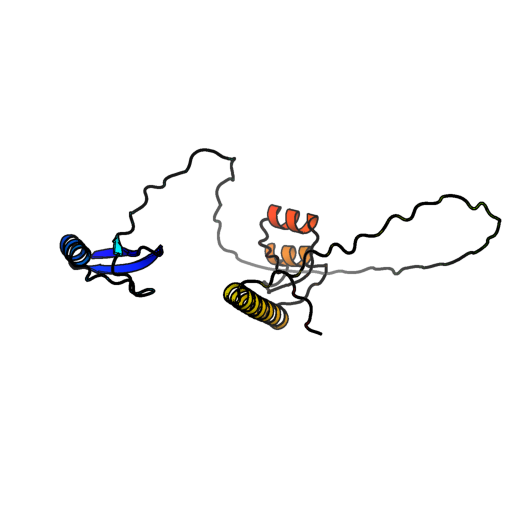298 1.00 82.06 121 GLU A N 1
ATOM 825 C CA . GLU A 1 121 ? 16.997 -20.676 -12.460 1.00 82.06 121 GLU A CA 1
ATOM 826 C C . GLU A 1 121 ? 15.588 -20.077 -12.276 1.00 82.06 121 GLU A C 1
ATOM 828 O O . GLU A 1 121 ? 15.322 -18.941 -12.659 1.00 82.06 121 GLU A O 1
ATOM 833 N N . GLU A 1 122 ? 14.706 -20.798 -11.586 1.00 85.25 122 GLU A N 1
ATOM 834 C CA . GLU A 1 122 ? 13.391 -20.317 -11.163 1.00 85.25 122 GLU A CA 1
ATOM 835 C C . GLU A 1 122 ? 13.454 -19.159 -10.147 1.00 85.25 122 GLU A C 1
ATOM 837 O O . GLU A 1 122 ? 12.735 -18.173 -10.295 1.00 85.25 122 GLU A O 1
ATOM 842 N N . ALA A 1 123 ? 14.335 -19.228 -9.146 1.00 83.31 123 ALA A N 1
ATOM 843 C CA . ALA A 1 123 ? 14.562 -18.147 -8.186 1.00 83.31 123 ALA A CA 1
ATOM 844 C C . ALA A 1 123 ? 15.192 -16.912 -8.853 1.00 83.31 123 ALA A C 1
ATOM 846 O O . ALA A 1 123 ? 14.792 -15.790 -8.553 1.00 83.31 123 ALA A O 1
ATOM 847 N N . ALA A 1 124 ? 16.110 -17.103 -9.806 1.00 83.75 124 ALA A N 1
ATOM 848 C CA . ALA A 1 124 ? 16.667 -16.019 -10.614 1.00 83.75 124 ALA A CA 1
ATOM 849 C C . ALA A 1 124 ? 15.583 -15.339 -11.474 1.00 83.75 124 ALA A C 1
ATOM 851 O O . ALA A 1 124 ? 15.489 -14.112 -11.486 1.00 83.75 124 ALA A O 1
ATOM 852 N N . ARG A 1 125 ? 14.707 -16.121 -12.125 1.00 86.69 125 ARG A N 1
ATOM 853 C CA . ARG A 1 125 ? 13.544 -15.607 -12.874 1.00 86.69 125 ARG A CA 1
ATOM 854 C C . ARG A 1 125 ? 12.567 -14.847 -11.968 1.00 86.69 125 ARG A C 1
ATOM 856 O O . ARG A 1 125 ? 12.155 -13.751 -12.332 1.00 86.69 125 ARG A O 1
ATOM 863 N N . ARG A 1 126 ? 12.238 -15.381 -10.783 1.00 87.25 126 ARG A N 1
ATOM 864 C CA . ARG A 1 126 ? 11.382 -14.709 -9.781 1.00 87.25 126 ARG A CA 1
ATOM 865 C C . ARG A 1 126 ? 11.995 -13.396 -9.292 1.00 87.25 126 ARG A C 1
ATOM 867 O O . ARG A 1 126 ? 11.299 -12.390 -9.242 1.00 87.25 126 ARG A O 1
ATOM 874 N N . MET A 1 127 ? 13.293 -13.379 -8.987 1.00 83.19 127 MET A N 1
ATOM 875 C CA . MET A 1 127 ? 13.985 -12.165 -8.546 1.00 83.19 127 MET A CA 1
ATOM 876 C C . MET A 1 127 ? 14.071 -11.116 -9.664 1.00 83.19 127 MET A C 1
ATOM 878 O O . MET A 1 127 ? 13.867 -9.935 -9.403 1.00 83.19 127 MET A O 1
ATOM 882 N N . HIS A 1 128 ? 14.294 -11.530 -10.916 1.00 85.69 128 HIS A N 1
ATOM 883 C CA . HIS A 1 128 ? 14.258 -10.630 -12.071 1.00 85.69 128 HIS A CA 1
ATOM 884 C C . HIS A 1 128 ? 12.854 -10.051 -12.312 1.00 85.69 128 HIS A C 1
ATOM 886 O O . HIS A 1 128 ? 12.727 -8.852 -12.558 1.00 85.69 128 HIS A O 1
ATOM 892 N N . ALA A 1 129 ? 11.802 -10.873 -12.206 1.00 88.31 129 ALA A N 1
ATOM 893 C CA . ALA A 1 129 ? 10.416 -10.415 -12.292 1.00 88.31 129 ALA A CA 1
ATOM 894 C C . ALA A 1 129 ? 10.116 -9.369 -11.204 1.00 88.31 129 ALA A C 1
ATOM 896 O O . ALA A 1 129 ? 9.763 -8.238 -11.538 1.00 88.31 129 ALA A O 1
ATOM 897 N N . LEU A 1 130 ? 10.405 -9.686 -9.937 1.00 87.69 130 LEU A N 1
ATOM 898 C CA . LEU A 1 130 ? 10.265 -8.762 -8.806 1.00 87.69 130 LEU A CA 1
ATOM 899 C C . LEU A 1 130 ? 11.048 -7.454 -9.022 1.00 87.69 130 LEU A C 1
ATOM 901 O O . LEU A 1 130 ? 10.507 -6.372 -8.827 1.00 87.69 130 LEU A O 1
ATOM 905 N N . MET A 1 131 ? 12.302 -7.518 -9.483 1.00 85.94 131 MET A N 1
ATOM 906 C CA . MET A 1 131 ? 13.091 -6.319 -9.800 1.00 85.94 131 MET A CA 1
ATOM 907 C C . MET A 1 131 ? 12.500 -5.505 -10.961 1.00 85.94 131 MET A C 1
ATOM 909 O O . MET A 1 131 ? 12.634 -4.283 -10.977 1.00 85.94 131 MET A O 1
ATOM 913 N N . SER A 1 132 ? 11.862 -6.142 -11.947 1.00 88.44 132 SER A N 1
ATOM 914 C CA . SER A 1 132 ? 11.179 -5.432 -13.037 1.00 88.44 132 SER A CA 1
ATOM 915 C C . SER A 1 132 ? 9.906 -4.725 -12.553 1.00 88.44 132 SER A C 1
ATOM 917 O O . SER A 1 132 ? 9.671 -3.574 -12.917 1.00 88.44 132 SER A O 1
ATOM 919 N N . GLU A 1 133 ? 9.150 -5.352 -11.648 1.00 87.56 133 GLU A N 1
ATOM 920 C CA . GLU A 1 133 ? 7.959 -4.774 -11.017 1.00 87.56 133 GLU A CA 1
ATOM 921 C C . GLU A 1 133 ? 8.322 -3.626 -10.063 1.00 87.56 133 GLU A C 1
ATOM 923 O O . GLU A 1 133 ? 7.704 -2.564 -10.115 1.00 87.56 133 GLU A O 1
ATOM 928 N N . MET A 1 134 ? 9.387 -3.777 -9.266 1.00 88.06 134 MET A N 1
ATOM 929 C CA . MET A 1 134 ? 9.919 -2.707 -8.412 1.00 88.06 134 MET A CA 1
ATOM 930 C C . MET A 1 134 ? 10.411 -1.501 -9.227 1.00 88.06 134 MET A C 1
ATOM 932 O O . MET A 1 134 ? 10.116 -0.365 -8.857 1.00 88.06 134 MET A O 1
ATOM 936 N N . ARG A 1 135 ? 11.092 -1.710 -10.368 1.00 88.06 135 ARG A N 1
ATOM 937 C CA . ARG A 1 135 ? 11.433 -0.609 -11.293 1.00 88.06 135 ARG A CA 1
ATOM 938 C C . ARG A 1 135 ? 10.178 0.067 -11.862 1.00 88.06 135 ARG A C 1
ATOM 940 O O . ARG A 1 135 ? 10.144 1.291 -11.948 1.00 88.06 135 ARG A O 1
ATOM 947 N N . ALA A 1 136 ? 9.146 -0.698 -12.224 1.00 89.25 136 ALA A N 1
ATOM 948 C CA . ALA A 1 136 ? 7.895 -0.144 -12.749 1.00 89.25 136 ALA A CA 1
ATOM 949 C C . ALA A 1 136 ? 7.139 0.694 -11.700 1.00 89.25 136 ALA A C 1
ATOM 951 O O . ALA A 1 136 ? 6.635 1.768 -12.027 1.00 89.25 136 ALA A O 1
ATOM 952 N N . LEU A 1 137 ? 7.112 0.251 -10.437 1.00 89.81 137 LEU A N 1
ATOM 953 C CA . LEU A 1 137 ? 6.575 1.022 -9.311 1.00 89.81 137 LEU A CA 1
ATOM 954 C C . LEU A 1 137 ? 7.368 2.323 -9.095 1.00 89.81 137 LEU A C 1
ATOM 956 O O . LEU A 1 137 ? 6.780 3.394 -8.978 1.00 89.81 137 LEU A O 1
ATOM 960 N N . GLN A 1 138 ? 8.700 2.244 -9.127 1.00 89.50 138 GLN A N 1
ATOM 961 C CA . GLN A 1 138 ? 9.589 3.405 -9.008 1.00 89.50 138 GLN A CA 1
ATOM 962 C C . GLN A 1 138 ? 9.463 4.408 -10.164 1.00 89.50 138 GLN A C 1
ATOM 964 O O . GLN A 1 138 ? 9.739 5.586 -9.947 1.00 89.50 138 GLN A O 1
ATOM 969 N N . SER A 1 139 ? 9.073 3.976 -11.372 1.00 88.88 139 SER A N 1
ATOM 970 C CA . SER A 1 139 ? 8.736 4.897 -12.470 1.00 88.88 139 SER A CA 1
ATOM 971 C C . SER A 1 139 ? 7.445 5.638 -12.156 1.00 88.88 139 SER A C 1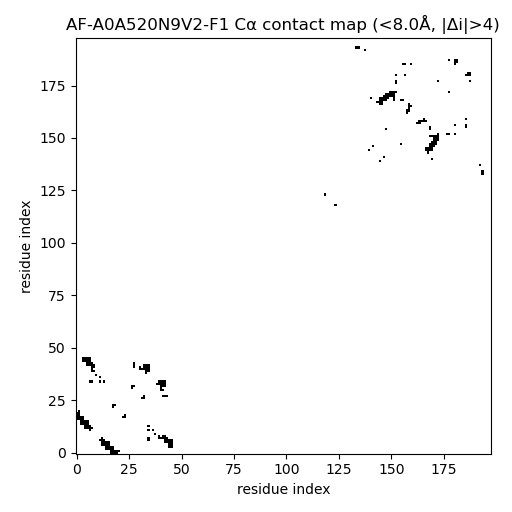
ATOM 973 O O . SER A 1 139 ? 7.469 6.856 -12.060 1.00 88.88 139 SER A O 1
ATOM 975 N N . LYS A 1 140 ? 6.355 4.908 -11.875 1.00 91.69 140 LYS A N 1
ATOM 976 C CA . LYS A 1 140 ? 5.046 5.514 -11.581 1.00 91.69 140 LYS A CA 1
ATOM 977 C C . LYS A 1 140 ? 5.119 6.562 -10.478 1.00 91.69 140 LYS A C 1
ATOM 979 O O . LYS A 1 140 ? 4.558 7.630 -10.630 1.00 91.69 140 LYS A O 1
ATOM 984 N N . ILE A 1 141 ? 5.869 6.299 -9.411 1.00 91.88 141 ILE A N 1
ATOM 985 C CA . ILE A 1 141 ? 6.041 7.261 -8.314 1.00 91.88 141 ILE A CA 1
ATOM 986 C C . ILE A 1 141 ? 6.777 8.529 -8.771 1.00 91.88 141 ILE A C 1
ATOM 988 O O . ILE A 1 141 ? 6.404 9.617 -8.357 1.00 91.88 141 ILE A O 1
ATOM 992 N N . LYS A 1 142 ? 7.771 8.422 -9.658 1.00 90.19 142 LYS A N 1
ATOM 993 C CA . LYS A 1 142 ? 8.446 9.592 -10.253 1.00 90.19 142 LYS A CA 1
ATOM 994 C C . LYS A 1 142 ? 7.574 10.353 -11.253 1.00 90.19 142 LYS A C 1
ATOM 996 O O . LYS A 1 142 ? 7.801 11.540 -11.460 1.00 90.19 142 LYS A O 1
ATOM 1001 N N . ASP A 1 143 ? 6.630 9.662 -11.884 1.00 93.38 143 ASP A N 1
ATOM 1002 C CA . ASP A 1 143 ? 5.743 10.213 -12.910 1.00 93.38 143 ASP A CA 1
ATOM 1003 C C . ASP A 1 143 ? 4.455 10.829 -12.305 1.00 93.38 143 ASP A C 1
ATOM 1005 O O . ASP A 1 143 ? 3.918 11.788 -12.857 1.00 93.38 143 ASP A O 1
ATOM 1009 N N . GLU A 1 144 ? 3.961 10.294 -11.179 1.00 92.50 144 GLU A N 1
ATOM 1010 C CA . GLU A 1 144 ? 2.674 10.643 -10.543 1.00 92.50 144 GLU A CA 1
ATOM 1011 C C . GLU A 1 144 ? 2.812 11.417 -9.213 1.00 92.50 144 GLU A C 1
ATOM 1013 O O . GLU A 1 144 ? 1.869 12.110 -8.830 1.00 92.50 144 GLU A O 1
ATOM 1018 N N . CYS A 1 145 ? 3.950 11.331 -8.510 1.00 93.69 145 CYS A N 1
ATOM 1019 C CA . CYS A 1 145 ? 4.173 11.993 -7.216 1.00 93.69 145 CYS A CA 1
ATOM 1020 C C . CYS A 1 145 ? 5.257 13.086 -7.300 1.00 93.69 145 CYS A C 1
ATOM 1022 O O . CYS A 1 145 ? 6.202 12.999 -8.084 1.00 93.69 145 CYS A O 1
ATOM 1024 N N . ARG A 1 146 ? 5.153 14.114 -6.449 1.00 94.75 146 ARG A N 1
ATOM 1025 C CA . ARG A 1 146 ? 6.129 15.210 -6.344 1.00 94.75 146 ARG A CA 1
ATOM 1026 C C . ARG A 1 146 ? 7.370 14.774 -5.557 1.00 94.75 146 ARG A C 1
ATOM 1028 O O . ARG A 1 146 ? 7.252 14.286 -4.435 1.00 94.75 146 ARG A O 1
ATOM 1035 N N . ASP A 1 147 ? 8.551 15.024 -6.122 1.00 94.62 147 ASP A N 1
ATOM 1036 C CA . ASP A 1 147 ? 9.829 14.915 -5.407 1.00 94.62 147 ASP A CA 1
ATOM 1037 C C . ASP A 1 147 ? 9.954 16.058 -4.391 1.00 94.62 147 ASP A C 1
ATOM 1039 O O . ASP A 1 147 ? 9.841 17.232 -4.759 1.00 94.62 147 ASP A O 1
ATOM 1043 N N . VAL A 1 148 ? 10.171 15.717 -3.123 1.00 94.75 148 VAL A N 1
ATOM 1044 C CA . VAL A 1 148 ? 10.383 16.676 -2.025 1.00 94.75 148 VAL A CA 1
ATOM 1045 C C . VAL A 1 148 ? 11.759 16.537 -1.371 1.00 94.75 148 VAL A C 1
ATOM 1047 O O . VAL A 1 148 ? 12.051 17.248 -0.415 1.00 94.75 148 VAL A O 1
ATOM 1050 N N . GLY A 1 149 ? 12.627 15.655 -1.888 1.00 93.56 149 GLY A N 1
ATOM 1051 C CA . GLY A 1 149 ? 13.975 15.460 -1.353 1.00 93.56 149 GLY A CA 1
ATOM 1052 C C . GLY A 1 149 ? 13.977 15.227 0.161 1.00 93.56 149 GLY A C 1
ATOM 1053 O O . GLY A 1 149 ? 13.205 14.411 0.661 1.00 93.56 149 GLY A O 1
ATOM 1054 N N . ASP A 1 150 ? 14.832 15.958 0.874 1.00 94.12 150 ASP A N 1
ATOM 1055 C CA . ASP A 1 150 ? 15.011 15.852 2.328 1.00 94.12 150 ASP A CA 1
ATOM 1056 C C . ASP A 1 150 ? 13.872 16.517 3.140 1.00 94.12 150 ASP A C 1
ATOM 1058 O O . ASP A 1 150 ? 13.774 16.314 4.344 1.00 94.12 150 ASP A O 1
ATOM 1062 N N . GLU A 1 151 ? 12.972 17.286 2.508 1.00 94.81 151 GLU A N 1
ATOM 1063 C CA . GLU A 1 151 ? 11.848 17.966 3.183 1.00 94.81 151 GLU A CA 1
ATOM 1064 C C . GLU A 1 151 ? 10.628 17.038 3.396 1.00 94.81 151 GLU A C 1
ATOM 1066 O O . GLU A 1 151 ? 9.557 17.481 3.822 1.00 94.81 151 GLU A O 1
ATOM 1071 N N . PHE A 1 152 ? 10.766 15.732 3.123 1.00 96.06 152 PHE A N 1
ATOM 1072 C CA . PHE A 1 152 ? 9.667 14.759 3.150 1.00 96.06 152 PHE A CA 1
ATOM 1073 C C . PHE A 1 152 ? 8.895 14.737 4.470 1.00 96.06 152 PHE A C 1
ATOM 1075 O O . PHE A 1 152 ? 7.665 14.700 4.452 1.00 96.06 152 PHE A O 1
ATOM 1082 N N . ALA A 1 153 ? 9.589 14.781 5.610 1.00 95.81 153 ALA A N 1
ATOM 1083 C CA . ALA A 1 153 ? 8.942 14.723 6.918 1.00 95.81 153 ALA A CA 1
ATOM 1084 C C . ALA A 1 153 ? 8.079 15.963 7.207 1.00 95.81 153 ALA A C 1
ATOM 1086 O O . ALA A 1 153 ? 7.003 15.848 7.794 1.00 95.81 153 ALA A O 1
ATOM 1087 N N . GLU A 1 154 ? 8.505 17.148 6.765 1.00 94.62 154 GLU A N 1
ATOM 1088 C CA . GLU A 1 154 ? 7.706 18.366 6.910 1.00 94.62 154 GLU A CA 1
ATOM 1089 C C . GLU A 1 154 ? 6.504 18.378 5.964 1.00 94.62 154 GLU A C 1
ATOM 1091 O O . GLU A 1 154 ? 5.393 18.710 6.377 1.00 94.62 154 GLU A O 1
ATOM 1096 N N . GLU A 1 155 ? 6.701 18.003 4.700 1.00 95.56 155 GLU A N 1
ATOM 1097 C CA . GLU A 1 155 ? 5.628 17.985 3.703 1.00 95.56 155 GLU A CA 1
ATOM 1098 C C . GLU A 1 155 ? 4.567 16.921 4.037 1.00 95.56 155 GLU A C 1
ATOM 1100 O O . GLU A 1 155 ? 3.370 17.191 3.921 1.00 95.56 155 GLU A O 1
ATOM 1105 N N . ALA A 1 156 ? 4.975 15.752 4.547 1.00 95.06 156 ALA A N 1
ATOM 1106 C CA . ALA A 1 156 ? 4.059 14.710 5.013 1.00 95.06 156 ALA A CA 1
ATOM 1107 C C . ALA A 1 156 ? 3.187 15.185 6.191 1.00 95.06 156 ALA A C 1
ATOM 1109 O O . ALA A 1 156 ? 1.978 14.939 6.197 1.00 95.06 156 ALA A O 1
ATOM 1110 N N . ARG A 1 157 ? 3.764 15.931 7.147 1.00 94.69 157 ARG A N 1
ATOM 1111 C CA . ARG A 1 157 ? 3.015 16.588 8.234 1.00 94.69 157 ARG A CA 1
ATOM 1112 C C . ARG A 1 157 ? 2.026 17.623 7.707 1.00 94.69 157 ARG A C 1
ATOM 1114 O O . ARG A 1 157 ? 0.857 17.577 8.079 1.00 94.69 157 ARG A O 1
ATOM 1121 N N . LYS A 1 158 ? 2.454 18.519 6.809 1.00 95.25 158 LYS A N 1
ATOM 1122 C CA . LYS A 1 158 ? 1.580 19.554 6.217 1.00 95.25 158 LYS A CA 1
ATOM 1123 C C . LYS A 1 158 ? 0.376 18.931 5.502 1.00 95.25 158 LYS A C 1
ATOM 1125 O O . LYS A 1 158 ? -0.734 19.444 5.629 1.00 95.25 158 LYS A O 1
ATOM 1130 N N . ILE A 1 159 ? 0.571 17.810 4.800 1.00 94.25 159 ILE A N 1
ATOM 1131 C CA . ILE A 1 159 ? -0.515 17.044 4.166 1.00 94.25 159 ILE A CA 1
ATOM 1132 C C . ILE A 1 159 ? -1.429 16.406 5.224 1.00 94.25 159 ILE A C 1
ATOM 1134 O O . ILE A 1 159 ? -2.649 16.525 5.126 1.00 94.25 159 ILE A O 1
ATOM 1138 N N . HIS A 1 160 ? -0.870 15.765 6.257 1.00 93.81 160 HIS A N 1
ATOM 1139 C CA . HIS A 1 160 ? -1.647 15.112 7.318 1.00 93.81 160 HIS A CA 1
ATOM 1140 C C . HIS A 1 160 ? -2.509 16.098 8.127 1.00 93.81 160 HIS A C 1
ATOM 1142 O O . HIS A 1 160 ? -3.675 15.818 8.402 1.00 93.81 160 HIS A O 1
ATOM 1148 N N . TYR A 1 161 ? -1.963 17.267 8.474 1.00 92.88 161 TYR A N 1
ATOM 1149 C CA . TYR A 1 161 ? -2.678 18.319 9.204 1.00 92.88 161 TYR A CA 1
ATOM 1150 C C . TYR A 1 161 ? -3.570 19.203 8.311 1.00 92.88 161 TYR A C 1
ATOM 1152 O O . TYR A 1 161 ? -4.312 20.038 8.829 1.00 92.88 161 TYR A O 1
ATOM 1160 N N . GLY A 1 162 ? -3.545 19.011 6.986 1.00 92.19 162 GLY A N 1
ATOM 1161 C CA . GLY A 1 162 ? -4.372 19.758 6.032 1.00 92.19 162 GLY A CA 1
ATOM 1162 C C . GLY A 1 162 ? -3.933 21.210 5.809 1.00 92.19 162 GLY A C 1
ATOM 1163 O O . GLY A 1 162 ? -4.760 22.051 5.458 1.00 92.19 162 GLY A O 1
ATOM 1164 N N . GLU A 1 163 ? -2.650 21.519 6.019 1.00 91.62 163 GLU A N 1
ATOM 1165 C CA . GLU A 1 163 ? -2.055 22.826 5.699 1.00 91.62 163 GLU A CA 1
ATOM 1166 C C . GLU A 1 163 ? -1.868 23.028 4.186 1.00 91.62 163 GLU A C 1
ATOM 1168 O O . GLU A 1 163 ? -1.867 24.163 3.704 1.00 91.62 163 GLU A O 1
ATOM 1173 N N . VAL A 1 164 ? -1.730 21.929 3.438 1.00 93.44 164 VAL A N 1
ATOM 1174 C CA . VAL A 1 164 ? -1.626 21.891 1.971 1.00 93.44 164 VAL A CA 1
ATOM 1175 C C . VAL A 1 164 ? -2.632 20.900 1.378 1.00 93.44 164 VAL A C 1
ATOM 1177 O O . VAL A 1 164 ? -3.233 20.098 2.096 1.00 93.44 164 VAL A O 1
ATOM 1180 N N . GLU A 1 165 ? -2.837 20.956 0.061 1.00 87.56 165 GLU A N 1
ATOM 1181 C CA . GLU A 1 165 ? -3.714 20.011 -0.639 1.00 87.56 165 GLU A CA 1
ATOM 1182 C C . GLU A 1 165 ? -3.136 18.576 -0.596 1.00 87.56 165 GLU A C 1
ATOM 1184 O O . GLU A 1 165 ? -1.915 18.400 -0.620 1.00 87.56 165 GLU A O 1
ATOM 1189 N N . PRO A 1 166 ? -3.986 17.533 -0.501 1.00 89.44 166 PRO A N 1
ATOM 1190 C CA . PRO A 1 166 ? -3.528 16.153 -0.387 1.00 89.44 166 PRO A CA 1
ATOM 1191 C C . PRO A 1 166 ? -2.993 15.632 -1.727 1.00 89.44 166 PRO A C 1
ATOM 1193 O O . PRO A 1 166 ? -3.752 15.204 -2.597 1.00 89.44 166 PRO A O 1
ATOM 1196 N N . GLU A 1 167 ? -1.669 15.642 -1.866 1.00 92.31 167 GLU A N 1
ATOM 1197 C CA . GLU A 1 167 ? -0.938 15.193 -3.054 1.00 92.31 167 GLU A CA 1
ATOM 1198 C C . GLU A 1 167 ? -0.004 14.013 -2.742 1.00 92.31 167 GLU A C 1
ATOM 1200 O O . GLU A 1 167 ? 0.424 13.808 -1.605 1.00 92.31 167 GLU A O 1
ATOM 1205 N N . GLY A 1 168 ? 0.349 13.232 -3.767 1.00 93.38 168 GLY A N 1
ATOM 1206 C CA . GLY A 1 168 ? 1.384 12.208 -3.643 1.00 93.38 168 GLY A CA 1
ATOM 1207 C C . GLY A 1 168 ? 2.773 12.845 -3.593 1.00 93.38 168 GLY A C 1
ATOM 1208 O O . GLY A 1 168 ? 3.159 13.540 -4.531 1.00 93.38 168 GLY A O 1
ATOM 1209 N N . ILE A 1 169 ? 3.540 12.578 -2.535 1.00 95.00 169 ILE A N 1
ATOM 1210 C CA . ILE A 1 169 ? 4.934 13.025 -2.386 1.00 95.00 169 ILE A CA 1
ATOM 1211 C C . ILE A 1 169 ? 5.885 11.835 -2.225 1.00 95.00 169 ILE A C 1
ATOM 1213 O O . ILE A 1 169 ? 5.510 10.796 -1.679 1.00 95.00 169 ILE A O 1
ATOM 1217 N N . TYR A 1 170 ? 7.128 11.986 -2.676 1.00 94.81 170 TYR A N 1
ATOM 1218 C CA . TYR A 1 170 ? 8.217 11.055 -2.385 1.00 94.81 170 TYR A CA 1
ATOM 1219 C C . TYR A 1 170 ? 9.507 11.820 -2.075 1.00 94.81 170 TYR A C 1
ATOM 1221 O O . TYR A 1 170 ? 9.747 12.896 -2.615 1.00 94.81 170 TYR A O 1
ATOM 1229 N N . GLY A 1 171 ? 10.353 11.264 -1.212 1.00 94.25 171 GLY A N 1
ATOM 1230 C CA . GLY A 1 171 ? 11.589 11.917 -0.792 1.00 94.25 171 GLY A CA 1
ATOM 1231 C C . GLY A 1 171 ? 12.448 11.014 0.086 1.00 94.25 171 GLY A C 1
ATOM 1232 O O . GLY A 1 171 ? 12.365 9.786 -0.001 1.00 94.25 171 GLY A O 1
ATOM 1233 N N . GLN A 1 172 ? 13.278 11.633 0.916 1.00 93.38 172 GLN A N 1
ATOM 1234 C CA . GLN A 1 172 ? 14.140 10.998 1.903 1.00 93.38 172 GLN A CA 1
ATOM 1235 C C . GLN A 1 172 ? 13.753 11.493 3.297 1.00 93.38 172 GLN A C 1
ATOM 1237 O O . GLN A 1 172 ? 13.391 12.650 3.474 1.00 93.38 172 GLN A O 1
ATOM 1242 N N . ALA A 1 173 ? 13.831 10.602 4.278 1.00 94.44 173 ALA A N 1
ATOM 1243 C CA . ALA A 1 173 ? 13.683 10.920 5.689 1.00 94.44 173 ALA A CA 1
ATOM 1244 C C . ALA A 1 173 ? 14.702 10.090 6.471 1.00 94.44 173 ALA A C 1
ATOM 1246 O O . ALA A 1 173 ? 15.009 8.952 6.095 1.00 94.44 173 ALA A O 1
ATOM 1247 N N . THR A 1 174 ? 15.225 10.655 7.551 1.00 94.50 174 THR A N 1
ATOM 1248 C CA . THR A 1 174 ? 16.055 9.930 8.515 1.00 94.50 174 THR A CA 1
ATOM 1249 C C . THR A 1 174 ? 15.224 8.903 9.292 1.00 94.50 174 THR A C 1
ATOM 1251 O O . THR A 1 174 ? 13.993 8.934 9.298 1.00 94.50 174 THR A O 1
ATOM 1254 N N . GLU A 1 175 ? 15.896 7.965 9.964 1.00 93.31 175 GLU A N 1
ATOM 1255 C CA . GLU A 1 175 ? 15.229 6.973 10.821 1.00 93.31 175 GLU A CA 1
ATOM 1256 C C . GLU A 1 175 ? 14.489 7.646 11.994 1.00 93.31 175 GLU A C 1
ATOM 1258 O O . GLU A 1 175 ? 13.357 7.278 12.296 1.00 93.31 175 GLU A O 1
ATOM 1263 N N . GLU A 1 176 ? 15.084 8.700 12.563 1.00 94.19 176 GLU A N 1
ATOM 1264 C CA . GLU A 1 176 ? 14.517 9.526 13.638 1.00 94.19 176 GLU A CA 1
ATOM 1265 C C . GLU A 1 176 ? 13.241 10.262 13.182 1.00 94.19 176 GLU A C 1
ATOM 1267 O O . GLU A 1 176 ? 12.230 10.271 13.885 1.00 94.19 176 GLU A O 1
ATOM 1272 N N . GLU A 1 177 ? 13.248 10.837 11.975 1.00 95.38 177 GLU A N 1
ATOM 1273 C CA . GLU A 1 177 ? 12.056 11.462 11.388 1.00 95.38 177 GLU A CA 1
ATOM 1274 C C . GLU A 1 177 ? 10.972 10.436 11.057 1.00 95.38 177 GLU A C 1
ATOM 1276 O O . GLU A 1 177 ? 9.795 10.704 11.282 1.00 95.38 177 GLU A O 1
ATOM 1281 N N . ARG A 1 178 ? 11.343 9.253 10.555 1.00 93.81 178 ARG A N 1
ATOM 1282 C CA . ARG A 1 178 ? 10.386 8.177 10.268 1.00 93.81 178 ARG A CA 1
ATOM 1283 C C . ARG A 1 178 ? 9.685 7.688 11.538 1.00 93.81 178 ARG A C 1
ATOM 1285 O O . ARG A 1 178 ? 8.481 7.457 11.488 1.00 93.81 178 ARG A O 1
ATOM 1292 N N . GLU A 1 179 ? 10.412 7.532 12.645 1.00 93.38 179 GLU A N 1
ATOM 1293 C CA . GLU A 1 179 ? 9.825 7.157 13.938 1.00 93.38 179 GLU A CA 1
ATOM 1294 C C . GLU A 1 179 ? 8.846 8.238 14.425 1.00 93.38 179 GLU A C 1
ATOM 1296 O O . GLU A 1 179 ? 7.711 7.915 14.767 1.00 93.38 179 GLU A O 1
ATOM 1301 N N . ALA A 1 180 ? 9.217 9.521 14.335 1.00 95.06 180 ALA A N 1
ATOM 1302 C CA . ALA A 1 180 ? 8.319 10.627 14.682 1.00 95.06 180 ALA A CA 1
ATOM 1303 C C . ALA A 1 180 ? 7.039 10.662 13.817 1.00 95.06 180 ALA A C 1
ATOM 1305 O O . ALA A 1 180 ? 5.949 10.889 14.338 1.00 95.06 180 ALA A O 1
ATOM 1306 N N . LEU A 1 181 ? 7.145 10.389 12.510 1.00 95.31 181 LEU A N 1
ATOM 1307 C CA . LEU A 1 181 ? 5.982 10.299 11.618 1.00 95.31 181 LEU A CA 1
ATOM 1308 C C . LEU A 1 181 ? 5.044 9.138 12.007 1.00 95.31 181 LEU A C 1
ATOM 1310 O O . LEU A 1 181 ? 3.828 9.318 11.974 1.00 95.31 181 LEU A O 1
ATOM 1314 N N . ASP A 1 182 ? 5.575 7.981 12.422 1.00 94.69 182 ASP A N 1
ATOM 1315 C CA . ASP A 1 182 ? 4.765 6.851 12.914 1.00 94.69 182 ASP A CA 1
ATOM 1316 C C . ASP A 1 182 ? 4.072 7.184 14.252 1.00 94.69 182 ASP A C 1
ATOM 1318 O O . ASP A 1 182 ? 2.873 6.935 14.401 1.00 94.69 182 ASP A O 1
ATOM 1322 N N . GLU A 1 183 ? 4.774 7.842 15.187 1.00 95.94 183 GLU A N 1
ATOM 1323 C CA . GLU A 1 183 ? 4.195 8.336 16.450 1.00 95.94 183 GLU A CA 1
ATOM 1324 C C . GLU A 1 183 ? 3.071 9.370 16.230 1.00 95.94 183 GLU A C 1
ATOM 1326 O O . GLU A 1 183 ? 2.081 9.380 16.969 1.00 95.94 183 GLU A O 1
ATOM 1331 N N . GLU A 1 184 ? 3.193 10.216 15.202 1.00 93.81 184 GLU A N 1
ATOM 1332 C CA . GLU A 1 184 ? 2.161 11.170 14.770 1.00 93.81 184 GLU A CA 1
ATOM 1333 C C . GLU A 1 184 ? 0.990 10.503 14.018 1.00 93.81 184 GLU A C 1
ATOM 1335 O O . GLU A 1 184 ? -0.050 11.133 13.817 1.00 93.81 184 GLU A O 1
ATOM 1340 N N . GLY A 1 185 ? 1.109 9.226 13.633 1.00 93.62 185 GLY A N 1
ATOM 1341 C CA . GLY A 1 185 ? 0.096 8.493 12.867 1.00 93.62 185 GLY A CA 1
ATOM 1342 C C . GLY A 1 185 ? 0.124 8.770 11.357 1.00 93.62 185 GLY A C 1
ATOM 1343 O O . GLY A 1 185 ? -0.878 8.564 10.664 1.00 93.62 185 GLY A O 1
ATOM 1344 N N . ILE A 1 186 ? 1.257 9.243 10.836 1.00 94.44 186 ILE A N 1
ATOM 1345 C CA . ILE A 1 186 ? 1.481 9.555 9.424 1.00 94.44 186 ILE A CA 1
ATOM 1346 C C . ILE A 1 186 ? 2.026 8.305 8.724 1.00 94.44 186 ILE A C 1
ATOM 1348 O O . ILE A 1 186 ? 3.176 7.911 8.899 1.00 94.44 186 ILE A O 1
ATOM 1352 N N . ALA A 1 187 ? 1.189 7.665 7.906 1.00 89.12 187 ALA A N 1
ATOM 1353 C CA . ALA A 1 187 ? 1.546 6.425 7.221 1.00 89.12 187 ALA A CA 1
ATOM 1354 C C . ALA A 1 187 ? 2.598 6.654 6.114 1.00 89.12 187 ALA A C 1
ATOM 1356 O O . ALA A 1 187 ? 2.289 7.195 5.052 1.00 89.12 187 ALA A O 1
ATOM 1357 N N . VAL A 1 188 ? 3.827 6.182 6.344 1.00 92.31 188 VAL A N 1
ATOM 1358 C CA . VAL A 1 188 ? 4.959 6.259 5.403 1.00 92.31 188 VAL A CA 1
ATOM 1359 C C . VAL A 1 188 ? 5.365 4.861 4.931 1.00 92.31 188 VAL A C 1
ATOM 13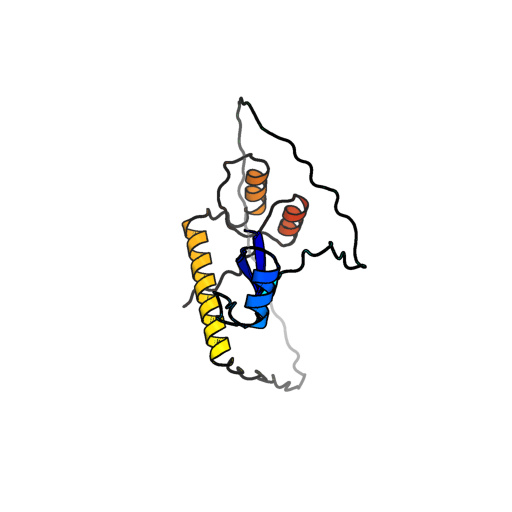61 O O . VAL A 1 188 ? 5.433 3.921 5.719 1.00 92.31 188 VAL A O 1
ATOM 1364 N N . MET A 1 189 ? 5.684 4.724 3.642 1.00 90.12 189 MET A N 1
ATOM 1365 C CA . MET A 1 189 ? 6.180 3.484 3.035 1.00 90.12 189 MET A CA 1
ATOM 1366 C C . MET A 1 189 ? 7.622 3.674 2.549 1.00 90.12 189 MET A C 1
ATOM 1368 O O . MET A 1 189 ? 7.889 4.572 1.753 1.00 90.12 189 MET A O 1
ATOM 1372 N N . ASP A 1 190 ? 8.553 2.819 2.981 1.00 90.81 190 ASP A N 1
ATOM 1373 C CA . ASP A 1 190 ? 9.868 2.708 2.342 1.00 90.81 190 ASP A CA 1
ATOM 1374 C C . ASP A 1 190 ? 9.781 1.909 1.044 1.00 90.81 190 ASP A C 1
ATOM 1376 O O . ASP A 1 190 ? 9.158 0.851 0.969 1.00 90.81 190 ASP A O 1
ATOM 1380 N N . ILE A 1 191 ? 10.469 2.410 0.021 1.00 86.06 191 ILE A N 1
ATOM 1381 C CA . ILE A 1 191 ? 10.693 1.690 -1.227 1.00 86.06 191 ILE A CA 1
ATOM 1382 C C . ILE A 1 191 ? 12.203 1.629 -1.459 1.00 86.06 191 ILE A C 1
ATOM 1384 O O . ILE A 1 191 ? 12.846 2.679 -1.544 1.00 86.06 191 ILE A O 1
ATOM 1388 N N . PRO A 1 192 ? 12.795 0.429 -1.598 1.00 85.69 192 PRO A N 1
ATOM 1389 C CA . PRO A 1 192 ? 14.216 0.292 -1.882 1.00 85.69 192 PRO A CA 1
ATOM 1390 C C . PRO A 1 192 ? 14.505 0.736 -3.321 1.00 85.69 192 PRO A C 1
ATOM 1392 O O . PRO A 1 192 ? 14.321 -0.027 -4.274 1.00 85.69 192 PRO A O 1
ATOM 1395 N N . TRP A 1 193 ? 14.951 1.984 -3.489 1.00 81.88 193 TRP A N 1
ATOM 1396 C CA . TRP A 1 193 ? 15.333 2.541 -4.787 1.00 81.88 193 TRP A CA 1
ATOM 1397 C C . TRP A 1 193 ? 16.424 1.692 -5.445 1.00 81.88 193 TRP A C 1
ATOM 1399 O O . TRP A 1 193 ? 17.516 1.515 -4.903 1.00 81.88 193 TRP A O 1
ATOM 1409 N N . LEU A 1 194 ? 16.126 1.159 -6.631 1.00 77.50 194 LEU A N 1
ATOM 1410 C CA . LEU A 1 194 ? 17.073 0.337 -7.372 1.00 77.50 194 LEU A CA 1
ATOM 1411 C C . LEU A 1 194 ? 18.104 1.248 -8.059 1.00 77.50 194 LEU A C 1
ATOM 1413 O O . LEU A 1 194 ? 17.723 2.281 -8.623 1.00 77.50 194 LEU A O 1
ATOM 1417 N N . PRO A 1 195 ? 19.403 0.888 -8.049 1.00 75.38 195 PRO A N 1
ATOM 1418 C CA . PRO A 1 195 ? 20.402 1.579 -8.852 1.00 75.38 195 PRO A CA 1
ATOM 1419 C C . PRO A 1 195 ? 19.979 1.633 -10.321 1.00 75.38 195 PRO A C 1
ATOM 1421 O O . PRO A 1 195 ? 19.380 0.691 -10.839 1.00 75.38 195 PRO A O 1
ATOM 1424 N N . LYS A 1 196 ? 20.318 2.730 -11.005 1.00 68.62 196 LYS A N 1
ATOM 1425 C CA . LYS A 1 196 ? 20.145 2.814 -12.458 1.00 68.62 196 LYS A CA 1
ATOM 1426 C C . LYS A 1 196 ? 21.030 1.751 -13.109 1.00 68.62 196 LYS A C 1
ATOM 1428 O O . LYS A 1 196 ? 22.215 1.666 -12.785 1.00 68.62 196 LYS A O 1
ATOM 1433 N N . ASP A 1 197 ? 20.457 0.967 -14.014 1.00 64.69 197 ASP A N 1
ATOM 1434 C CA . ASP A 1 197 ? 21.224 0.062 -14.863 1.00 64.69 197 ASP A CA 1
ATOM 1435 C C . ASP A 1 197 ? 22.172 0.909 -15.741 1.00 64.69 197 ASP A C 1
ATOM 1437 O O . ASP A 1 197 ? 21.713 1.829 -16.423 1.00 64.69 197 ASP A O 1
ATOM 1441 N N . ASN A 1 198 ? 23.484 0.646 -15.650 1.00 51.81 198 ASN A N 1
ATOM 1442 C CA . ASN A 1 198 ? 24.530 1.307 -16.453 1.00 51.81 198 ASN A CA 1
ATOM 1443 C C . ASN A 1 198 ? 24.694 0.626 -17.817 1.00 51.81 198 ASN A C 1
ATOM 1445 O O . ASN A 1 198 ? 24.726 -0.626 -17.826 1.00 51.81 198 ASN A O 1
#